Protein AF-0000000072535318 (afdb_homodimer)

Sequence (290 aa):
MSVETTPHKEKPHVTLLRKGSNSRMALKEKIVQIYEAFFQGEDPSRGNANFWDEMFLLKVNTGFIENEIDKLSGEGLVNLKENFNLLFYKAVENLRYDNHIRTVNALQTLCALIRGIFKKSCGSYGFDTINLLVGFDAADSVMQNMSVETTPHKEKPHVTLLRKGSNSRMALKEKIVQIYEAFFQGEDPSRGNANFWDEMFLLKVNTGFIENEIDKLSGEGLVNLKENFNLLFYKAVENLRYDNHIRTVNALQTLCALIRGIFKKSCGSYGFDTINLLVGFDAADSVMQN

Organism: Lottia gigantea (NCBI:txid225164)

Foldseek 3Di:
DDPPPPPPPPPPPPPVPPPPCVVVVPPDDPLLVCVVCLLVVHDPCPPPPCVLVVNLLDADDLVSLLVSLLPADPVSVVSSVVSLVVLLVSLVVQCPDPDLSSNLSSVSSNLSSVLSNCCNPVPPVVSVVVCVVPVSVVVNVVSVD/DPPPPPPPPPPPPPPPPPPPCVVVVPPPDPLLVCLVCLLVVHDPCPPPPCVLVVNLLDADDLVSLLVSLLPADPVSVVSSVVSLVVLLVSLVVQCPDPDLSSNLSSVSSNLSSVLSNVCNPVPPVVSVVVCVVPVSVVVNVVSVD

Structure (mmCIF, N/CA/C/O backbone):
data_AF-0000000072535318-model_v1
#
loop_
_entity.id
_entity.type
_entity.pdbx_description
1 polymer 'Uncharacterized protein'
#
loop_
_atom_site.group_PDB
_atom_site.id
_atom_site.type_symbol
_atom_site.label_atom_id
_atom_site.label_alt_id
_atom_site.label_comp_id
_atom_site.label_asym_id
_atom_site.label_entity_id
_atom_site.label_seq_id
_atom_site.pdbx_PDB_ins_code
_atom_site.Cartn_x
_atom_site.Cartn_y
_atom_site.Cartn_z
_atom_site.occupancy
_atom_site.B_iso_or_equiv
_atom_site.auth_seq_id
_atom_site.auth_comp_id
_atom_site.auth_asym_id
_atom_site.auth_atom_id
_atom_site.pdbx_PDB_model_num
ATOM 1 N N . MET A 1 1 ? 10.898 94.688 -11.664 1 34.34 1 MET A N 1
ATOM 2 C CA . MET A 1 1 ? 11.562 93.5 -11.195 1 34.34 1 MET A CA 1
ATOM 3 C C . MET A 1 1 ? 10.547 92.438 -10.727 1 34.34 1 MET A C 1
ATOM 5 O O . MET A 1 1 ? 10 92.562 -9.625 1 34.34 1 MET A O 1
ATOM 9 N N . SER A 1 2 ? 9.656 91.938 -11.688 1 36.81 2 SER A N 1
ATOM 10 C CA . SER A 1 2 ? 8.43 91.125 -11.586 1 36.81 2 SER A CA 1
ATOM 11 C C . SER A 1 2 ? 8.711 89.75 -10.992 1 36.81 2 SER A C 1
ATOM 13 O O . SER A 1 2 ? 9.586 89.062 -11.477 1 36.81 2 SER A O 1
ATOM 15 N N . VAL A 1 3 ? 8.422 89.625 -9.703 1 40.5 3 VAL A N 1
ATOM 16 C CA . VAL A 1 3 ? 8.555 88.438 -8.789 1 40.5 3 VAL A CA 1
ATOM 17 C C . VAL A 1 3 ? 7.68 87.312 -9.281 1 40.5 3 VAL A C 1
ATOM 19 O O . VAL A 1 3 ? 6.453 87.438 -9.344 1 40.5 3 VAL A O 1
ATOM 22 N N . GLU A 1 4 ? 8.109 86.688 -10.461 1 39.22 4 GLU A N 1
ATOM 23 C CA . GLU A 1 4 ? 7.332 85.562 -11.008 1 39.22 4 GLU A CA 1
ATOM 24 C C . GLU A 1 4 ? 7.125 84.438 -9.961 1 39.22 4 GLU A C 1
ATOM 26 O O . GLU A 1 4 ? 8.086 84 -9.344 1 39.22 4 GLU A O 1
ATOM 31 N N . THR A 1 5 ? 5.957 84.5 -9.328 1 41.09 5 THR A N 1
ATOM 32 C CA . THR A 1 5 ? 5.422 83.562 -8.352 1 41.09 5 THR A CA 1
ATOM 33 C C . THR A 1 5 ? 5.461 82.125 -8.898 1 41.09 5 THR A C 1
ATOM 35 O O . THR A 1 5 ? 4.852 81.812 -9.93 1 41.09 5 THR A O 1
ATOM 38 N N . THR A 1 6 ? 6.625 81.5 -8.766 1 41.41 6 THR A N 1
ATOM 39 C CA . THR A 1 6 ? 6.848 80.125 -9.266 1 41.41 6 THR A CA 1
ATOM 40 C C . THR A 1 6 ? 5.773 79.188 -8.742 1 41.41 6 THR A C 1
ATOM 42 O O . THR A 1 6 ? 5.5 79.188 -7.539 1 41.41 6 THR A O 1
ATOM 45 N N . PRO A 1 7 ? 4.746 78.875 -9.609 1 38.84 7 PRO A N 1
ATOM 46 C CA . PRO A 1 7 ? 3.645 78 -9.188 1 38.84 7 PRO A CA 1
ATOM 47 C C . PRO A 1 7 ? 4.129 76.75 -8.5 1 38.84 7 PRO A C 1
ATOM 49 O O . PRO A 1 7 ? 5.23 76.25 -8.781 1 38.84 7 PRO A O 1
ATOM 52 N N . HIS A 1 8 ? 3.854 76.625 -7.207 1 34.81 8 HIS A N 1
ATOM 53 C CA . HIS A 1 8 ? 4.07 75.438 -6.344 1 34.81 8 HIS A CA 1
ATOM 54 C C . HIS A 1 8 ? 3.566 74.188 -7 1 34.81 8 HIS A C 1
ATOM 56 O O . HIS A 1 8 ? 2.408 74.062 -7.422 1 34.81 8 HIS A O 1
ATOM 62 N N . LYS A 1 9 ? 4.473 73.5 -7.812 1 34.34 9 LYS A N 1
ATOM 63 C CA . LYS A 1 9 ? 4.199 72.188 -8.391 1 34.34 9 LYS A CA 1
ATOM 64 C C . LYS A 1 9 ? 3.49 71.312 -7.395 1 34.34 9 LYS A C 1
ATOM 66 O O . LYS A 1 9 ? 3.979 71.062 -6.281 1 34.34 9 LYS A O 1
ATOM 71 N N . GLU A 1 10 ? 2.141 71.438 -7.309 1 32.25 10 GLU A N 1
ATOM 72 C CA . GLU A 1 10 ? 1.391 70.5 -6.512 1 32.25 10 GLU A CA 1
ATOM 73 C C . GLU A 1 10 ? 1.988 69.062 -6.629 1 32.25 10 GLU A C 1
ATOM 75 O O . GLU A 1 10 ? 2.354 68.625 -7.723 1 32.25 10 GLU A O 1
ATOM 80 N N . LYS A 1 11 ? 2.744 68.688 -5.613 1 35.91 11 LYS A N 1
ATOM 81 C CA . LYS A 1 11 ? 3.229 67.312 -5.438 1 35.91 11 LYS A CA 1
ATOM 82 C C . LYS A 1 11 ? 2.137 66.312 -5.77 1 35.91 11 LYS A C 1
ATOM 84 O O . LYS A 1 11 ? 1.009 66.438 -5.289 1 35.91 11 LYS A O 1
ATOM 89 N N . PRO A 1 12 ? 2.191 65.812 -7.055 1 39 12 PRO A N 1
ATOM 90 C CA . PRO A 1 12 ? 1.203 64.812 -7.336 1 39 12 PRO A CA 1
ATOM 91 C C . PRO A 1 12 ? 0.966 63.875 -6.148 1 39 12 PRO A C 1
ATOM 93 O O . PRO A 1 12 ? 1.876 63.625 -5.344 1 39 12 PRO A O 1
ATOM 96 N N . HIS A 1 13 ? -0.14 64.062 -5.414 1 39.88 13 HIS A N 1
ATOM 97 C CA . HIS A 1 13 ? -0.592 63.094 -4.445 1 39.88 13 HIS A CA 1
ATOM 98 C C . HIS A 1 13 ? -0.34 61.656 -4.949 1 39.88 13 HIS A C 1
ATOM 100 O O . HIS A 1 13 ? -0.833 61.281 -6.012 1 39.88 13 HIS A O 1
ATOM 106 N N . VAL A 1 14 ? 0.875 61.188 -4.824 1 39.69 14 VAL A N 1
ATOM 107 C CA . VAL A 1 14 ? 1.122 59.781 -4.988 1 39.69 14 VAL A CA 1
ATOM 108 C C . VAL A 1 14 ? -0.008 58.969 -4.34 1 39.69 14 VAL A C 1
ATOM 110 O O . VAL A 1 14 ? -0.224 59.062 -3.129 1 39.69 14 VAL A O 1
ATOM 113 N N . THR A 1 15 ? -1.239 59.094 -4.934 1 37.06 15 THR A N 1
ATOM 114 C CA . THR A 1 15 ? -2.186 58.062 -4.508 1 37.06 15 THR A CA 1
ATOM 115 C C . THR A 1 15 ? -1.458 56.75 -4.164 1 37.06 15 THR A C 1
ATOM 117 O O . THR A 1 15 ? -0.766 56.188 -5.008 1 37.06 15 THR A O 1
ATOM 120 N N . LEU A 1 16 ? -1.009 56.656 -2.943 1 37.38 16 LEU A N 1
ATOM 121 C CA . LEU A 1 16 ? -0.645 55.344 -2.395 1 37.38 16 LEU A CA 1
ATOM 122 C C . LEU A 1 16 ? -1.591 54.281 -2.898 1 37.38 16 LEU A C 1
ATOM 124 O O . LEU A 1 16 ? -2.777 54.281 -2.564 1 37.38 16 LEU A O 1
ATOM 128 N N . LEU A 1 17 ? -1.649 54.062 -4.25 1 39.66 17 LEU A N 1
ATOM 129 C CA . LEU A 1 17 ? -2.279 52.812 -4.594 1 39.66 17 LEU A CA 1
ATOM 130 C C . LEU A 1 17 ? -2.018 51.75 -3.514 1 39.66 17 LEU A C 1
ATOM 132 O O . LEU A 1 17 ? -0.864 51.5 -3.168 1 39.66 17 LEU A O 1
ATOM 136 N N . ARG A 1 18 ? -2.826 51.906 -2.457 1 40.78 18 ARG A N 1
ATOM 137 C CA . ARG A 1 18 ? -2.863 50.719 -1.6 1 40.78 18 ARG A CA 1
ATOM 138 C C . ARG A 1 18 ? -2.619 49.438 -2.408 1 40.78 18 ARG A C 1
ATOM 140 O O . ARG A 1 18 ? -3.293 49.219 -3.412 1 40.78 18 ARG A O 1
ATOM 147 N N . LYS A 1 19 ? -1.438 49.156 -2.666 1 39.06 19 LYS A N 1
ATOM 148 C CA . LYS A 1 19 ? -1.222 47.75 -2.994 1 39.06 19 LYS A CA 1
ATOM 149 C C . LYS A 1 19 ? -2.248 46.844 -2.303 1 39.06 19 LYS A C 1
ATOM 151 O O . LYS A 1 19 ? -2.277 46.781 -1.073 1 39.06 19 LYS A O 1
ATOM 156 N N . GLY A 1 20 ? -3.504 47 -2.586 1 37.53 20 GLY A N 1
ATOM 157 C CA . GLY A 1 20 ? -4.395 45.938 -2.188 1 37.53 20 GLY A CA 1
ATOM 158 C C . GLY A 1 20 ? -3.697 44.594 -2.08 1 37.53 20 GLY A C 1
ATOM 159 O O . GLY A 1 20 ? -2.797 44.281 -2.865 1 37.53 20 GLY A O 1
ATOM 160 N N . SER A 1 21 ?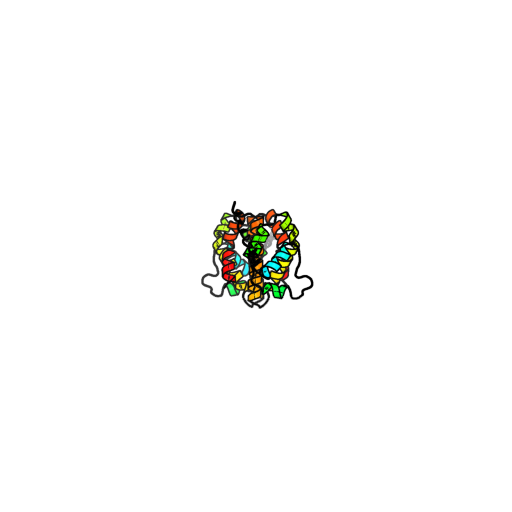 -3.359 44.344 -0.837 1 38.41 21 SER A N 1
ATOM 161 C CA . SER A 1 21 ? -2.93 43 -0.479 1 38.41 21 SER A CA 1
ATOM 162 C C . SER A 1 21 ? -3.646 41.938 -1.32 1 38.41 21 SER A C 1
ATOM 164 O O . SER A 1 21 ? -4.781 41.562 -1.022 1 38.41 21 SER A O 1
ATOM 166 N N . ASN A 1 22 ? -3.988 42.188 -2.473 1 38 22 ASN A N 1
ATOM 167 C CA . ASN A 1 22 ? -4.398 41.094 -3.361 1 38 22 ASN A CA 1
ATOM 168 C C . ASN A 1 22 ? -3.564 39.844 -3.133 1 38 22 ASN A C 1
ATOM 170 O O . ASN A 1 22 ? -3.408 39 -4.039 1 38 22 ASN A O 1
ATOM 174 N N . SER A 1 23 ? -2.447 39.875 -2.398 1 38.22 23 SER A N 1
ATOM 175 C CA . SER A 1 23 ? -1.906 38.531 -2.262 1 38.22 23 SER A CA 1
ATOM 176 C C . SER A 1 23 ? -3.01 37.531 -1.973 1 38.22 23 SER A C 1
ATOM 178 O O . SER A 1 23 ? -3.586 37.531 -0.882 1 38.22 23 SER A O 1
ATOM 180 N N . ARG A 1 24 ? -4.027 37.531 -2.725 1 43.16 24 ARG A N 1
ATOM 181 C CA . ARG A 1 24 ? -4.934 36.375 -2.635 1 43.16 24 ARG A CA 1
ATOM 182 C C . ARG A 1 24 ? -4.227 35.188 -2.02 1 43.16 24 ARG A C 1
ATOM 184 O O . ARG A 1 24 ? -3.373 34.562 -2.656 1 43.16 24 ARG A O 1
ATOM 191 N N . MET A 1 25 ? -3.67 35.281 -0.914 1 46.66 25 MET A N 1
ATOM 192 C CA . MET A 1 25 ? -3.262 34.031 -0.264 1 46.66 25 MET A CA 1
ATOM 193 C C . MET A 1 25 ? -4.133 32.875 -0.72 1 46.66 25 MET A C 1
ATOM 195 O O . MET A 1 25 ? -5.359 32.906 -0.578 1 46.66 25 MET A O 1
ATOM 199 N N . ALA A 1 26 ? -3.92 32.344 -1.736 1 54.34 26 ALA A N 1
ATOM 200 C CA . ALA A 1 26 ? -4.629 31.219 -2.342 1 54.34 26 ALA A CA 1
ATOM 201 C C . ALA A 1 26 ? -5.18 30.266 -1.274 1 54.34 26 ALA A C 1
ATOM 203 O O . ALA A 1 26 ? -4.461 29.875 -0.352 1 54.34 26 ALA A O 1
ATOM 204 N N . LEU A 1 27 ? -6.406 30.328 -0.989 1 70.12 27 LEU A N 1
ATOM 205 C CA . LEU A 1 27 ? -7.094 29.484 -0.018 1 70.12 27 LEU A CA 1
ATOM 206 C C . LEU A 1 27 ? -6.566 28.047 -0.074 1 70.12 27 LEU A C 1
ATOM 208 O O . LEU A 1 27 ? -6.512 27.453 -1.146 1 70.12 27 LEU A O 1
ATOM 212 N N . LYS A 1 28 ? -5.598 27.812 0.839 1 86.75 28 LYS A N 1
ATOM 213 C CA . LYS A 1 28 ? -5.047 26.484 1.004 1 86.75 28 LYS A CA 1
ATOM 214 C C . LYS A 1 28 ? -6.152 25.453 1.245 1 86.75 28 LYS A C 1
ATOM 216 O O . LYS A 1 28 ? -7.074 25.703 2.029 1 86.75 28 LYS A O 1
ATOM 221 N N . GLU A 1 29 ? -6.152 24.453 0.402 1 93.69 29 GLU A N 1
ATOM 222 C CA . GLU A 1 29 ? -7.129 23.375 0.542 1 93.69 29 GLU A CA 1
ATOM 223 C C . GLU A 1 29 ? -7.164 22.844 1.973 1 93.69 29 GLU A C 1
ATOM 225 O O . GLU A 1 29 ? -6.129 22.766 2.635 1 93.69 29 GLU A O 1
ATOM 230 N N . LYS A 1 30 ? -8.352 22.625 2.41 1 96.12 30 LYS A N 1
ATOM 231 C CA . LYS A 1 30 ? -8.516 22.078 3.756 1 96.12 30 LYS A CA 1
ATOM 232 C C . LYS A 1 30 ? -7.625 20.859 3.973 1 96.12 30 LYS A C 1
ATOM 234 O O . LYS A 1 30 ? -6.988 20.734 5.02 1 96.12 30 LYS A O 1
ATOM 239 N N . ILE A 1 31 ? -7.539 19.938 3.07 1 97.75 31 ILE A N 1
ATOM 240 C CA . ILE A 1 31 ? -6.77 18.703 3.178 1 97.75 31 ILE A CA 1
ATOM 241 C C . ILE A 1 31 ? -5.285 19.031 3.336 1 97.75 31 ILE A C 1
ATOM 243 O O . ILE A 1 31 ? -4.566 18.344 4.059 1 97.75 31 ILE A O 1
ATOM 247 N N . VAL A 1 32 ? -4.809 20.031 2.721 1 97.62 32 VAL A N 1
ATOM 248 C CA . VAL A 1 32 ? -3.416 20.453 2.803 1 97.62 32 VAL A CA 1
ATOM 249 C C . VAL A 1 32 ? -3.121 21 4.199 1 97.62 32 VAL A C 1
ATOM 251 O O . VAL A 1 32 ? -2.076 20.688 4.781 1 97.62 32 VAL A O 1
ATOM 254 N N . GLN A 1 33 ? -4.02 21.75 4.699 1 97.12 33 GLN A N 1
ATOM 255 C CA . GLN A 1 33 ? -3.869 22.25 6.062 1 97.12 33 GLN A CA 1
ATOM 256 C C . GLN A 1 33 ? -3.777 21.094 7.059 1 97.12 33 GLN A C 1
ATOM 258 O O . GLN A 1 33 ? -2.982 21.156 8 1 97.12 33 GLN A O 1
ATOM 263 N N . ILE A 1 34 ? -4.574 20.125 6.852 1 97.81 34 ILE A N 1
ATOM 264 C CA . ILE A 1 34 ? -4.57 18.938 7.703 1 97.81 34 ILE A CA 1
ATOM 265 C C . ILE A 1 34 ? -3.213 18.25 7.609 1 97.81 34 ILE A C 1
ATOM 267 O O . ILE A 1 34 ? -2.598 17.938 8.633 1 97.81 34 ILE A O 1
ATOM 271 N N . TYR A 1 35 ? -2.762 18.031 6.414 1 98.12 35 TYR A N 1
ATOM 272 C CA . TYR A 1 35 ? -1.458 17.406 6.23 1 98.12 35 TYR A CA 1
ATOM 273 C C . TYR A 1 35 ? -0.361 18.219 6.914 1 98.12 35 TYR A C 1
ATOM 275 O O . TYR A 1 35 ? 0.513 17.656 7.574 1 98.12 35 TYR A O 1
ATOM 283 N N . GLU A 1 36 ? -0.415 19.484 6.738 1 97.62 36 GLU A N 1
ATOM 284 C CA . GLU A 1 36 ? 0.593 20.359 7.328 1 97.62 36 GLU A CA 1
ATOM 285 C C . GLU A 1 36 ? 0.679 20.156 8.844 1 97.62 36 GLU A C 1
ATOM 287 O O . GLU A 1 36 ? 1.773 20.125 9.406 1 97.62 36 GLU A O 1
ATOM 292 N N . ALA A 1 37 ? -0.447 20.078 9.438 1 97.94 37 ALA A N 1
ATOM 293 C CA . ALA A 1 37 ? -0.466 19.859 10.883 1 97.94 37 ALA A CA 1
ATOM 294 C C . ALA A 1 37 ? 0.255 18.578 11.258 1 97.94 37 ALA A C 1
ATOM 296 O O . ALA A 1 37 ? 1.099 18.562 12.156 1 97.94 37 ALA A O 1
ATOM 297 N N . PHE A 1 38 ? -0.009 17.438 10.57 1 97.56 38 PHE A N 1
ATOM 298 C CA . PHE A 1 38 ? 0.656 16.172 10.812 1 97.56 38 PHE A CA 1
ATOM 299 C C . PHE A 1 38 ? 2.158 16.281 10.586 1 97.56 38 PHE A C 1
ATOM 301 O O . PHE A 1 38 ? 2.955 15.781 11.383 1 97.56 38 PHE A O 1
ATOM 308 N N . PHE A 1 39 ? 2.539 17.016 9.586 1 97.38 39 PHE A N 1
ATOM 309 C CA . PHE A 1 39 ? 3.947 17.109 9.211 1 97.38 39 PHE A CA 1
ATOM 310 C C . PHE A 1 39 ? 4.68 18.094 10.109 1 97.38 39 PHE A C 1
ATOM 312 O O . PHE A 1 39 ? 5.91 18.141 10.109 1 97.38 39 PHE A O 1
ATOM 319 N N . GLN A 1 40 ? 3.963 18.828 10.859 1 97.38 40 GLN A N 1
ATOM 320 C CA . GLN A 1 40 ? 4.547 19.719 11.867 1 97.38 40 GLN A CA 1
ATOM 321 C C . GLN A 1 40 ? 4.59 19.031 13.234 1 97.38 40 GLN A C 1
ATOM 323 O O . GLN A 1 40 ? 4.973 19.641 14.234 1 97.38 40 GLN A O 1
ATOM 328 N N . GLY A 1 41 ? 4.117 17.781 13.266 1 97.06 41 GLY A N 1
ATOM 329 C CA . GLY A 1 41 ? 4.207 17 14.492 1 97.06 41 GLY A CA 1
ATOM 330 C C . GLY A 1 41 ? 2.955 17.094 15.344 1 97.06 41 GLY A C 1
ATOM 331 O O . GLY A 1 41 ? 2.934 16.594 16.469 1 97.06 41 GLY A O 1
ATOM 332 N N . GLU A 1 42 ? 1.96 17.703 14.789 1 97.69 42 GLU A N 1
ATOM 333 C CA . GLU A 1 42 ? 0.691 17.812 15.508 1 97.69 42 GLU A CA 1
ATOM 334 C C . GLU A 1 42 ? -0.23 16.641 15.164 1 97.69 42 GLU A C 1
ATOM 336 O O . GLU A 1 42 ? 0.015 15.914 14.203 1 97.69 42 GLU A O 1
ATOM 341 N N . ASP A 1 43 ? -1.213 16.406 15.977 1 97.5 43 ASP A N 1
ATOM 342 C CA . ASP A 1 43 ? -2.299 15.469 15.734 1 97.5 43 ASP A CA 1
ATOM 343 C C . ASP A 1 43 ? -3.652 16.172 15.734 1 97.5 43 ASP A C 1
ATOM 345 O O . ASP A 1 43 ? -4.289 16.312 16.781 1 97.5 43 ASP A O 1
ATOM 349 N N . PRO A 1 44 ? -4.062 16.547 14.57 1 97.06 44 PRO A N 1
ATOM 350 C CA . PRO A 1 44 ? -5.316 17.312 14.5 1 97.06 44 PRO A CA 1
ATOM 351 C C . PRO A 1 44 ? -6.539 16.453 14.82 1 97.06 44 PRO A C 1
ATOM 353 O O . PRO A 1 44 ? -7.645 16.984 14.969 1 97.06 44 PRO A O 1
ATOM 356 N N . SER A 1 45 ? -6.371 15.148 14.891 1 97.38 45 SER A N 1
ATOM 357 C CA . SER A 1 45 ? -7.516 14.273 15.133 1 97.38 45 SER A CA 1
ATOM 358 C C . SER A 1 45 ? -7.887 14.242 16.609 1 97.38 45 SER A C 1
ATOM 360 O O . SER A 1 45 ? -8.969 13.766 16.969 1 97.38 45 SER A O 1
ATOM 362 N N . ARG A 1 46 ? -7.004 14.648 17.438 1 95.94 46 ARG A N 1
ATOM 363 C CA . ARG A 1 46 ? -7.219 14.562 18.875 1 95.94 46 ARG A CA 1
ATOM 364 C C . ARG A 1 46 ? -8.469 15.328 19.281 1 95.94 46 ARG A C 1
ATOM 366 O O . ARG A 1 46 ? -8.656 16.484 18.891 1 95.94 46 ARG A O 1
ATOM 373 N N . GLY A 1 47 ? -9.367 14.703 20.016 1 94.25 47 GLY A N 1
ATOM 374 C CA . GLY A 1 47 ? -10.578 15.32 20.531 1 94.25 47 GLY A CA 1
ATOM 375 C C . GLY A 1 47 ? -11.664 15.461 19.484 1 94.25 47 GLY A C 1
ATOM 376 O O . GLY A 1 47 ? -12.688 16.094 19.719 1 94.25 47 GLY A O 1
ATOM 377 N N . ASN A 1 48 ? -11.477 15.109 18.359 1 94.56 48 ASN A N 1
ATOM 378 C CA . ASN A 1 48 ? -12.438 15.133 17.266 1 94.56 48 ASN A CA 1
ATOM 379 C C . ASN A 1 48 ? -12.789 13.727 16.781 1 94.56 48 ASN A C 1
ATOM 381 O O . ASN A 1 48 ? -12.094 13.172 15.922 1 94.56 48 ASN A O 1
ATOM 385 N N . ALA A 1 49 ? -13.836 13.117 17.219 1 92.31 49 ALA A N 1
ATOM 386 C CA . ALA A 1 49 ? -14.211 11.727 17 1 92.31 49 ALA A CA 1
ATOM 387 C C . ALA A 1 49 ? -14.492 11.469 15.516 1 92.31 49 ALA A C 1
ATOM 389 O O . ALA A 1 49 ? -14.32 10.344 15.039 1 92.31 49 ALA A O 1
ATOM 390 N N . ASN A 1 50 ? -14.906 12.555 14.789 1 95.5 50 ASN A N 1
ATOM 391 C CA . ASN A 1 50 ? -15.289 12.367 13.391 1 95.5 50 ASN A CA 1
ATOM 392 C C . ASN A 1 50 ? -14.195 12.828 12.445 1 95.5 50 ASN A C 1
ATOM 394 O O . ASN A 1 50 ? -14.414 12.93 11.234 1 95.5 50 ASN A O 1
ATOM 398 N N . PHE A 1 51 ? -13.07 13.039 12.992 1 97.62 51 PHE A N 1
ATOM 399 C CA . PHE A 1 51 ? -11.977 13.641 12.234 1 97.62 51 PHE A CA 1
ATOM 400 C C . PHE A 1 51 ? -11.656 12.797 11 1 97.62 51 PHE A C 1
ATOM 402 O O . PHE A 1 51 ? -11.648 13.312 9.883 1 97.62 51 PHE A O 1
ATOM 409 N N . TRP A 1 52 ? -11.508 11.578 11.164 1 96.81 52 TRP A N 1
ATOM 410 C CA . TRP A 1 52 ? -11.031 10.711 10.102 1 96.81 52 TRP A CA 1
ATOM 411 C C . TRP A 1 52 ? -12.117 10.484 9.055 1 96.81 52 TRP A C 1
ATOM 413 O O . TRP A 1 52 ? -11.82 10.383 7.859 1 96.81 52 TRP A O 1
ATOM 423 N N . ASP A 1 53 ? -13.328 10.469 9.555 1 94.94 53 ASP A N 1
ATOM 424 C CA . ASP A 1 53 ? -14.453 10.375 8.641 1 94.94 53 ASP A CA 1
ATOM 425 C C . ASP A 1 53 ? -14.484 11.562 7.68 1 94.94 53 ASP A C 1
ATOM 427 O O . ASP A 1 53 ? -14.727 11.391 6.48 1 94.94 53 ASP A O 1
ATOM 431 N N . GLU A 1 54 ? -14.203 12.656 8.266 1 96.12 54 GLU A N 1
ATOM 432 C CA . GLU A 1 54 ? -14.219 13.875 7.461 1 96.12 54 GLU A CA 1
ATOM 433 C C . GLU A 1 54 ? -12.977 13.969 6.57 1 96.12 54 GLU A C 1
ATOM 435 O O . GLU A 1 54 ? -13.078 14.336 5.398 1 96.12 54 GLU A O 1
ATOM 440 N N . MET A 1 55 ? -11.906 13.625 7.078 1 97.44 55 MET A N 1
ATOM 441 C CA . MET A 1 55 ? -10.648 13.758 6.34 1 97.44 55 MET A CA 1
ATOM 442 C C . MET A 1 55 ? -10.656 12.883 5.09 1 97.44 55 MET A C 1
ATOM 444 O O . MET A 1 55 ? -10.273 13.336 4.012 1 97.44 55 MET A O 1
ATOM 448 N N . PHE A 1 56 ? -11.156 11.672 5.203 1 96.44 56 PHE A N 1
ATOM 449 C CA . PHE A 1 56 ? -11.062 10.734 4.09 1 96.44 56 PHE A CA 1
ATOM 450 C C . PHE A 1 56 ? -12.188 10.984 3.084 1 96.44 56 PHE A C 1
ATOM 452 O O . PHE A 1 56 ? -12.25 10.32 2.045 1 96.44 56 PHE A O 1
ATOM 459 N N . LEU A 1 57 ? -12.992 11.992 3.314 1 96.19 57 LEU A N 1
ATOM 460 C CA . LEU A 1 57 ? -13.93 12.469 2.305 1 96.19 57 LEU A CA 1
ATOM 461 C C . LEU A 1 57 ? -13.289 13.547 1.435 1 96.19 57 LEU A C 1
ATOM 463 O O . LEU A 1 57 ? -13.797 13.867 0.36 1 96.19 57 LEU A O 1
ATOM 467 N N . LEU A 1 58 ? -12.234 14.102 1.93 1 96.56 58 LEU A N 1
ATOM 468 C CA . LEU A 1 58 ? -11.539 15.156 1.205 1 96.56 58 LEU A CA 1
ATOM 469 C C . LEU A 1 58 ? -10.609 14.57 0.147 1 96.56 58 LEU A C 1
ATOM 471 O O . LEU A 1 58 ? -9.969 13.547 0.381 1 96.56 58 LEU A O 1
ATOM 475 N N . LYS A 1 59 ? -10.562 15.266 -0.966 1 95 59 LYS A N 1
ATOM 476 C CA . LYS A 1 59 ? -9.664 14.812 -2.027 1 95 59 LYS A CA 1
ATOM 477 C C . LYS A 1 59 ? -8.203 14.867 -1.581 1 95 59 LYS A C 1
ATOM 479 O O . LYS A 1 59 ? -7.754 15.891 -1.061 1 95 59 LYS A O 1
ATOM 484 N N . VAL A 1 60 ? -7.551 13.836 -1.839 1 94.94 60 VAL A N 1
ATOM 485 C CA . VAL A 1 60 ? -6.16 13.688 -1.426 1 94.94 60 VAL A CA 1
ATOM 486 C C . VAL A 1 60 ? -5.266 14.547 -2.318 1 94.94 60 VAL A C 1
ATOM 488 O O . VAL A 1 60 ? -5.465 14.602 -3.533 1 94.94 60 VAL A O 1
ATOM 491 N N . ASN A 1 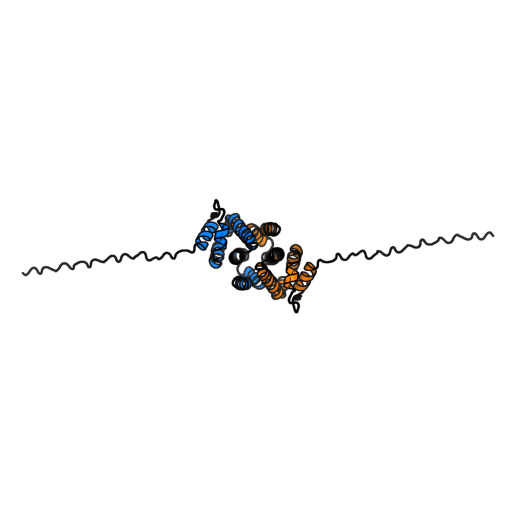61 ? -4.34 15.18 -1.691 1 95.56 61 ASN A N 1
ATOM 492 C CA . ASN A 1 61 ? -3.258 15.828 -2.424 1 95.56 61 ASN A CA 1
ATOM 493 C C . ASN A 1 61 ? -1.958 15.031 -2.326 1 95.56 61 ASN A C 1
ATOM 495 O O . ASN A 1 61 ? -1.118 15.312 -1.468 1 95.56 61 ASN A O 1
ATOM 499 N N . THR A 1 62 ? -1.82 14.086 -3.197 1 93.25 62 THR A N 1
ATOM 500 C CA . THR A 1 62 ? -0.695 13.156 -3.148 1 93.25 62 THR A CA 1
ATOM 501 C C . THR A 1 62 ? 0.625 13.898 -3.334 1 93.25 62 THR A C 1
ATOM 503 O O . THR A 1 62 ? 1.612 13.602 -2.658 1 93.25 62 THR A O 1
ATOM 506 N N . GLY A 1 63 ? 0.583 14.773 -4.281 1 93.69 63 GLY A N 1
ATOM 507 C CA . GLY A 1 63 ? 1.782 15.555 -4.516 1 93.69 63 GLY A CA 1
ATOM 508 C C . GLY A 1 63 ? 2.281 16.266 -3.27 1 93.69 63 GLY A C 1
ATOM 509 O O . GLY A 1 63 ? 3.486 16.297 -3.01 1 93.69 63 GLY A O 1
ATOM 510 N N . PHE A 1 64 ? 1.352 16.859 -2.555 1 96.5 64 PHE A N 1
ATOM 511 C CA . PHE A 1 64 ? 1.732 17.547 -1.332 1 96.5 64 PHE A CA 1
ATOM 512 C C . PHE A 1 64 ? 2.387 16.594 -0.343 1 96.5 64 PHE A C 1
ATOM 514 O O . PHE A 1 64 ? 3.436 16.906 0.228 1 96.5 64 PHE A O 1
ATOM 521 N N . ILE A 1 65 ? 1.819 15.391 -0.098 1 96.5 65 ILE A N 1
ATOM 522 C CA . ILE A 1 65 ? 2.334 14.406 0.843 1 96.5 65 ILE A CA 1
ATOM 523 C C . ILE A 1 65 ? 3.754 14.008 0.446 1 96.5 65 ILE A C 1
ATOM 525 O O . ILE A 1 65 ? 4.672 14.047 1.271 1 96.5 65 ILE A O 1
ATOM 529 N N . GLU A 1 66 ? 3.922 13.695 -0.749 1 93.44 66 GLU A N 1
ATOM 530 C CA . GLU A 1 66 ? 5.227 13.242 -1.229 1 93.44 66 GLU A CA 1
ATOM 531 C C . GLU A 1 66 ? 6.262 14.352 -1.141 1 93.44 66 GLU A C 1
ATOM 533 O O . GLU A 1 66 ? 7.41 14.117 -0.759 1 93.44 66 GLU A O 1
ATOM 538 N N . ASN A 1 67 ? 5.867 15.523 -1.482 1 96.19 67 ASN A N 1
ATOM 539 C CA . ASN A 1 67 ? 6.77 16.672 -1.405 1 96.19 67 ASN A CA 1
ATOM 540 C C . ASN A 1 67 ? 7.195 16.953 0.032 1 96.19 67 ASN A C 1
ATOM 542 O O . ASN A 1 67 ? 8.359 17.25 0.292 1 96.19 67 ASN A O 1
ATOM 546 N N . GLU A 1 68 ? 6.238 16.922 0.944 1 96.94 68 GLU A N 1
ATOM 547 C CA . GLU A 1 68 ? 6.543 17.172 2.35 1 96.94 68 GLU A CA 1
ATOM 548 C C . GLU A 1 68 ? 7.52 16.125 2.895 1 96.94 68 GLU A C 1
ATOM 550 O O . GLU A 1 68 ? 8.414 16.469 3.67 1 96.94 68 GLU A O 1
ATOM 555 N N . ILE A 1 69 ? 7.398 14.906 2.502 1 95.12 69 ILE A N 1
ATOM 556 C CA . ILE A 1 69 ? 8.297 13.844 2.949 1 95.12 69 ILE A CA 1
ATOM 557 C C . ILE A 1 69 ? 9.688 14.062 2.352 1 95.12 69 ILE A C 1
ATOM 559 O O . ILE A 1 69 ? 10.695 13.859 3.027 1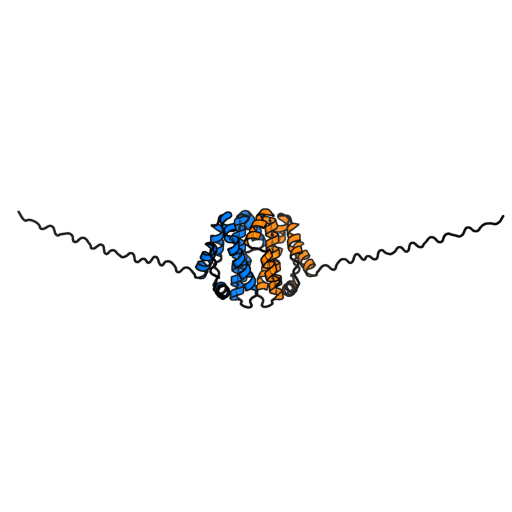 95.12 69 ILE A O 1
ATOM 563 N N . ASP A 1 70 ? 9.711 14.492 1.158 1 93.31 70 ASP A N 1
ATOM 564 C CA . ASP A 1 70 ? 10.969 14.727 0.455 1 93.31 70 ASP A CA 1
ATOM 565 C C . ASP A 1 70 ? 11.789 15.812 1.149 1 93.31 70 ASP A C 1
ATOM 567 O O . ASP A 1 70 ? 13.016 15.781 1.116 1 93.31 70 ASP A O 1
ATOM 571 N N . LYS A 1 71 ? 11.109 16.734 1.784 1 95.44 71 LYS A N 1
ATOM 572 C CA . LYS A 1 71 ? 11.766 17.844 2.455 1 95.44 71 LYS A CA 1
ATOM 573 C C . LYS A 1 71 ? 12.383 17.406 3.779 1 95.44 71 LYS A C 1
ATOM 575 O O . LYS A 1 71 ? 13.234 18.109 4.336 1 95.44 71 LYS A O 1
ATOM 580 N N . LEU A 1 72 ? 11.984 16.359 4.352 1 93.88 72 LEU A N 1
ATOM 581 C CA . LEU A 1 72 ? 12.414 15.914 5.672 1 93.88 72 LEU A CA 1
ATOM 582 C C . LEU A 1 72 ? 13.82 15.32 5.617 1 93.88 72 LEU A C 1
ATOM 584 O O . LEU A 1 72 ? 14.203 14.719 4.609 1 93.88 72 LEU A O 1
ATOM 588 N N . SER A 1 73 ? 14.555 15.562 6.652 1 90.44 73 SER A N 1
ATOM 589 C CA . SER A 1 73 ? 15.781 14.797 6.867 1 90.44 73 SER A CA 1
ATOM 590 C C . SER A 1 73 ? 15.477 13.406 7.406 1 90.44 73 SER A C 1
ATOM 592 O O . SER A 1 73 ? 14.336 13.117 7.785 1 90.44 73 SER A O 1
ATOM 594 N N . GLY A 1 74 ? 16.469 12.57 7.438 1 84.88 74 GLY A N 1
ATOM 595 C CA . GLY A 1 74 ? 16.297 11.266 8.062 1 84.88 74 GLY A CA 1
ATOM 596 C C . GLY A 1 74 ? 15.789 11.359 9.492 1 84.88 74 GLY A C 1
ATOM 597 O O . GLY A 1 74 ? 14.898 10.602 9.891 1 84.88 74 GLY A O 1
ATOM 598 N N . GLU A 1 75 ? 16.391 12.336 10.188 1 89.81 75 GLU A N 1
ATOM 599 C CA . GLU A 1 75 ? 15.961 12.555 11.562 1 89.81 75 GLU A CA 1
ATOM 600 C C . GLU A 1 75 ? 14.523 13.07 11.617 1 89.81 75 GLU A C 1
ATOM 602 O O . GLU A 1 75 ? 13.742 12.648 12.469 1 89.81 75 GLU A O 1
ATOM 607 N N . GLY A 1 76 ? 14.211 13.945 10.766 1 92.25 76 GLY A N 1
ATOM 608 C CA . GLY A 1 76 ? 12.852 14.445 10.68 1 92.25 76 GLY A CA 1
ATOM 609 C C . GLY A 1 76 ? 11.828 13.359 10.406 1 92.25 76 GLY A C 1
ATOM 610 O O . GLY A 1 76 ? 10.742 13.367 10.977 1 92.25 76 GLY A O 1
ATOM 611 N N . LEU A 1 77 ? 12.188 12.453 9.578 1 90.75 77 LEU A N 1
ATOM 612 C CA . LEU A 1 77 ? 11.32 11.328 9.25 1 90.75 77 LEU A CA 1
ATOM 613 C C . LEU A 1 77 ? 11.031 10.484 10.492 1 90.75 77 LEU A C 1
ATOM 615 O O . LEU A 1 77 ? 9.875 10.141 10.75 1 90.75 77 LEU A O 1
ATOM 619 N N . VAL A 1 78 ? 12.008 10.227 11.219 1 89.75 78 VAL A N 1
ATOM 620 C CA . VAL A 1 78 ? 11.883 9.383 12.406 1 89.75 78 VAL A CA 1
ATOM 621 C C . VAL A 1 78 ? 11.102 10.125 13.492 1 89.75 78 VAL A C 1
ATOM 623 O O . VAL A 1 78 ? 10.32 9.523 14.234 1 89.75 78 VAL A O 1
ATOM 626 N N . ASN A 1 79 ? 11.359 11.391 13.547 1 94.12 79 ASN A N 1
ATOM 627 C CA . ASN A 1 79 ? 10.672 12.203 14.547 1 94.12 79 ASN A CA 1
ATOM 628 C C . ASN A 1 79 ? 9.164 12.234 14.305 1 94.12 79 ASN A C 1
ATOM 630 O O . ASN A 1 79 ? 8.391 12.492 15.219 1 94.12 79 ASN A O 1
ATOM 634 N N . LEU A 1 80 ? 8.781 12 13.094 1 94.88 80 LEU A N 1
ATOM 635 C CA . LEU A 1 80 ? 7.363 12.031 12.734 1 94.88 80 LEU A CA 1
ATOM 636 C C . LEU A 1 80 ? 6.789 10.617 12.664 1 94.88 80 LEU A C 1
ATOM 638 O O . LEU A 1 80 ? 5.688 10.414 12.148 1 94.88 80 LEU A O 1
ATOM 642 N N . LYS A 1 81 ? 7.414 9.68 13.188 1 92.5 81 LYS A N 1
ATOM 643 C CA . LYS A 1 81 ? 7.039 8.273 13.094 1 92.5 81 LYS A CA 1
ATOM 644 C C . LYS A 1 81 ? 5.629 8.039 13.633 1 92.5 81 LYS A C 1
ATOM 646 O O . LYS A 1 81 ? 4.844 7.309 13.031 1 92.5 81 LYS A O 1
ATOM 651 N N . GLU A 1 82 ? 5.309 8.586 14.727 1 92.88 82 GLU A N 1
ATOM 652 C CA . GLU A 1 82 ? 3.99 8.383 15.32 1 92.88 82 GLU A CA 1
ATOM 653 C C . GLU A 1 82 ? 2.885 8.914 14.414 1 92.88 82 GLU A C 1
ATOM 655 O O . GLU A 1 82 ? 1.826 8.297 14.289 1 92.88 82 GLU A O 1
ATOM 660 N N . ASN A 1 83 ? 3.18 10.047 13.812 1 95.12 83 ASN A N 1
ATOM 661 C CA . ASN A 1 83 ? 2.197 10.633 12.906 1 95.12 83 ASN A CA 1
ATOM 662 C C . ASN A 1 83 ? 2.037 9.805 11.641 1 95.12 83 ASN A C 1
ATOM 664 O O . ASN A 1 83 ? 0.921 9.609 11.156 1 95.12 83 ASN A O 1
ATOM 668 N N . PHE A 1 84 ? 3.127 9.32 11.141 1 93.62 84 PHE A N 1
ATOM 669 C CA . PHE A 1 84 ? 3.07 8.453 9.969 1 93.62 84 PHE A CA 1
ATOM 670 C C . PHE A 1 84 ? 2.33 7.164 10.289 1 93.62 84 PHE A C 1
ATOM 672 O O . PHE A 1 84 ? 1.474 6.727 9.523 1 93.62 84 PHE A O 1
ATOM 679 N N . ASN A 1 85 ? 2.58 6.641 11.406 1 90.25 85 ASN A N 1
ATOM 680 C CA . ASN A 1 85 ? 1.91 5.418 11.836 1 90.25 85 ASN A CA 1
ATOM 681 C C . ASN A 1 85 ? 0.405 5.625 11.977 1 90.25 85 ASN A C 1
ATOM 683 O O . ASN A 1 85 ? -0.384 4.773 11.562 1 90.25 85 ASN A O 1
ATOM 687 N N . LEU A 1 86 ? 0.085 6.715 12.586 1 93.06 86 LEU A N 1
ATOM 688 C CA . LEU A 1 86 ? -1.326 7.027 12.781 1 93.06 86 LEU A CA 1
ATOM 689 C C . LEU A 1 86 ? -2.035 7.184 11.438 1 93.06 86 LEU A C 1
ATOM 691 O O . LEU A 1 86 ? -3.096 6.594 11.219 1 93.06 86 LEU A O 1
ATOM 695 N N . LEU A 1 87 ? -1.477 7.953 10.516 1 93.81 87 LEU A N 1
ATOM 696 C CA . LEU A 1 87 ? -2.055 8.164 9.195 1 93.81 87 LEU A CA 1
ATOM 697 C C . LEU A 1 87 ? -2.186 6.848 8.438 1 93.81 87 LEU A C 1
ATOM 699 O O . LEU A 1 87 ? -3.215 6.582 7.816 1 93.81 87 LEU A O 1
ATOM 703 N N . PHE A 1 88 ? -1.181 6.117 8.555 1 90.88 88 PHE A N 1
ATOM 704 C CA . PHE A 1 88 ? -1.172 4.82 7.891 1 90.88 88 PHE A CA 1
ATOM 705 C C . PHE A 1 88 ? -2.271 3.922 8.445 1 90.88 88 PHE A C 1
ATOM 707 O O . PHE A 1 88 ? -3.066 3.363 7.684 1 90.88 88 PHE A O 1
ATOM 714 N N . TYR A 1 89 ? -2.32 3.816 9.695 1 88.81 89 TYR A N 1
ATOM 715 C CA . TYR A 1 89 ? -3.305 2.977 10.367 1 88.81 89 TYR A CA 1
ATOM 716 C C . TYR A 1 89 ? -4.723 3.406 10.008 1 88.81 89 TYR A C 1
ATOM 718 O O . TYR A 1 89 ? -5.562 2.57 9.672 1 88.81 89 TYR A O 1
ATOM 726 N N . LYS A 1 90 ? -5.027 4.633 10.039 1 92.38 90 LYS A N 1
ATOM 727 C CA . LYS A 1 90 ? -6.367 5.152 9.781 1 92.38 90 LYS A CA 1
ATOM 728 C C . LYS A 1 90 ? -6.734 5.012 8.312 1 92.38 90 LYS A C 1
ATOM 730 O O . LYS A 1 90 ? -7.902 4.789 7.977 1 92.38 90 LYS A O 1
ATOM 735 N N . ALA A 1 91 ? -5.75 5.121 7.43 1 91.88 91 ALA A N 1
ATOM 736 C CA . ALA A 1 91 ? -6.004 4.875 6.012 1 91.88 91 ALA A CA 1
ATOM 737 C C . ALA A 1 91 ? -6.391 3.418 5.77 1 91.88 91 ALA A C 1
ATOM 739 O O . ALA A 1 91 ? -7.34 3.135 5.035 1 91.88 91 ALA A O 1
ATOM 740 N N . VAL A 1 92 ? -5.711 2.537 6.438 1 88 92 VAL A N 1
ATOM 741 C CA . VAL A 1 92 ? -6.016 1.116 6.309 1 88 92 VAL A CA 1
ATOM 742 C C . VAL A 1 92 ? -7.422 0.838 6.836 1 88 92 VAL A C 1
ATOM 744 O O . VAL A 1 92 ? -8.195 0.104 6.211 1 88 92 VAL A O 1
ATOM 747 N N . GLU A 1 93 ? -7.719 1.402 7.934 1 87.38 93 GLU A N 1
ATOM 748 C CA . GLU A 1 93 ? -9.047 1.239 8.516 1 87.38 93 GLU A CA 1
ATOM 749 C C . GLU A 1 93 ? -10.133 1.706 7.543 1 87.38 93 GLU A C 1
ATOM 751 O O . GLU A 1 93 ? -11.211 1.11 7.477 1 87.38 93 GLU A O 1
ATOM 756 N N . ASN A 1 94 ? -9.844 2.717 6.82 1 89.5 94 ASN A N 1
ATOM 757 C CA . ASN A 1 94 ? -10.852 3.312 5.949 1 89.5 94 ASN A CA 1
ATOM 758 C C . ASN A 1 94 ? -10.984 2.547 4.637 1 89.5 94 ASN A C 1
ATOM 760 O O . ASN A 1 94 ? -11.938 2.752 3.887 1 89.5 94 ASN A O 1
ATOM 764 N N . LEU A 1 95 ? -10.117 1.697 4.344 1 84.12 95 LEU A N 1
ATOM 765 C CA . LEU A 1 95 ? -10.25 0.827 3.182 1 84.12 95 LEU A CA 1
ATOM 766 C C . LEU A 1 95 ? -11.398 -0.154 3.365 1 84.12 95 LEU A C 1
ATOM 768 O O . LEU A 1 95 ? -11.922 -0.694 2.389 1 84.12 95 LEU A O 1
ATOM 772 N N . ARG A 1 96 ? -11.75 -0.377 4.562 1 79.19 96 ARG A N 1
ATOM 773 C CA . ARG A 1 96 ? -12.734 -1.405 4.887 1 79.19 96 ARG A CA 1
ATOM 774 C C . ARG A 1 96 ? -14.148 -0.833 4.883 1 79.19 96 ARG A C 1
ATOM 776 O O . ARG A 1 96 ? -15.125 -1.575 5.008 1 79.19 96 ARG A O 1
ATOM 783 N N . TYR A 1 97 ? -14.148 0.415 4.742 1 77.19 97 TYR A N 1
ATOM 784 C CA . TYR A 1 97 ? -15.477 1.025 4.777 1 77.19 97 TYR A CA 1
ATOM 785 C C . TYR A 1 97 ? -16.156 0.922 3.416 1 77.19 97 TYR A C 1
ATOM 787 O O . TYR A 1 97 ? -15.484 0.858 2.383 1 77.19 97 TYR A O 1
ATOM 795 N N . ASP A 1 98 ? -17.406 0.669 3.521 1 76.62 98 ASP A N 1
ATOM 796 C CA . ASP A 1 98 ? -18.203 0.53 2.305 1 76.62 98 ASP A CA 1
ATOM 797 C C . ASP A 1 98 ? -18.594 1.896 1.739 1 76.62 98 ASP A C 1
ATOM 799 O O . ASP A 1 98 ? -19.781 2.217 1.625 1 76.62 98 ASP A O 1
ATOM 803 N N . ASN A 1 99 ? -17.625 2.824 1.555 1 83.94 99 ASN A N 1
ATOM 804 C CA . ASN A 1 99 ? -17.734 4.109 0.875 1 83.94 99 ASN A CA 1
ATOM 805 C C . ASN A 1 99 ? -16.609 4.293 -0.148 1 83.94 99 ASN A C 1
ATOM 807 O O . ASN A 1 99 ? -15.438 4.355 0.215 1 83.94 99 ASN A O 1
ATOM 811 N N . HIS A 1 100 ? -17.078 4.422 -1.299 1 82.12 100 HIS A N 1
ATOM 812 C CA . HIS A 1 100 ? -16.125 4.414 -2.406 1 82.12 100 HIS A CA 1
ATOM 813 C C . HIS A 1 100 ? -15.164 5.598 -2.314 1 82.12 100 HIS A C 1
ATOM 815 O O . HIS A 1 100 ? -13.953 5.438 -2.516 1 82.12 100 HIS A O 1
ATOM 821 N N . ILE A 1 101 ? -15.742 6.801 -1.995 1 88.94 101 ILE A N 1
ATOM 822 C CA . ILE A 1 101 ? -14.922 8.008 -1.95 1 88.94 101 ILE A CA 1
ATOM 823 C C . ILE A 1 101 ? -13.852 7.859 -0.868 1 88.94 101 ILE A C 1
ATOM 825 O O . ILE A 1 101 ? -12.672 8.125 -1.111 1 88.94 101 ILE A O 1
ATOM 829 N N . ARG A 1 102 ? -14.242 7.367 0.247 1 89.81 102 ARG A N 1
ATOM 830 C CA . ARG A 1 102 ? -13.312 7.199 1.355 1 89.81 102 ARG A CA 1
ATOM 831 C C . ARG A 1 102 ? -12.266 6.133 1.034 1 89.81 102 ARG A C 1
ATOM 833 O O . ARG A 1 102 ? -11.094 6.285 1.368 1 89.81 102 ARG A O 1
ATOM 840 N N . THR A 1 103 ? -12.742 5.125 0.41 1 86.06 103 THR A N 1
ATOM 841 C CA . THR A 1 103 ? -11.859 4.027 0.047 1 86.06 103 THR A CA 1
ATOM 842 C C . THR A 1 103 ? -10.773 4.504 -0.916 1 86.06 103 THR A C 1
ATOM 844 O O . THR A 1 103 ? -9.586 4.223 -0.716 1 86.06 103 THR A O 1
ATOM 847 N N . VAL A 1 104 ? -11.141 5.227 -1.872 1 85.94 104 VAL A N 1
ATOM 848 C CA . VAL A 1 104 ? -10.203 5.727 -2.879 1 85.94 104 VAL A CA 1
ATOM 849 C C . VAL A 1 104 ? -9.219 6.699 -2.234 1 85.94 104 VAL A C 1
ATOM 851 O O . VAL A 1 104 ? -8.008 6.602 -2.455 1 85.94 104 VAL A O 1
ATOM 854 N N . ASN A 1 105 ? -9.75 7.555 -1.424 1 91.75 105 ASN A N 1
ATOM 855 C CA . ASN A 1 105 ? -8.891 8.539 -0.77 1 91.75 105 ASN A CA 1
ATOM 856 C C . ASN A 1 105 ? -7.938 7.875 0.219 1 91.75 105 ASN A C 1
ATOM 858 O O . ASN A 1 105 ? -6.789 8.305 0.364 1 91.75 105 ASN A O 1
ATOM 862 N N . ALA A 1 106 ? -8.398 6.863 0.902 1 91.31 106 ALA A N 1
ATOM 863 C CA . ALA A 1 106 ? -7.543 6.105 1.811 1 91.31 106 ALA A CA 1
ATOM 864 C C . ALA A 1 106 ? -6.414 5.414 1.052 1 91.31 106 ALA A C 1
ATOM 866 O O . ALA A 1 106 ? -5.254 5.48 1.461 1 91.31 106 ALA A O 1
ATOM 867 N N . LEU A 1 107 ? -6.789 4.855 -0.056 1 87.06 107 LEU A N 1
ATOM 868 C CA . LEU A 1 107 ? -5.805 4.168 -0.888 1 87.06 107 LEU A CA 1
ATOM 869 C C . LEU A 1 107 ? -4.766 5.148 -1.423 1 87.06 107 LEU A C 1
ATOM 871 O O . LEU A 1 107 ? -3.566 4.863 -1.402 1 87.06 107 LEU A O 1
ATOM 875 N N . GLN A 1 108 ? -5.234 6.199 -1.848 1 89 108 GLN A N 1
ATOM 876 C CA . GLN A 1 108 ? -4.324 7.211 -2.373 1 89 108 GLN A CA 1
ATOM 877 C C . GLN A 1 108 ? -3.393 7.73 -1.282 1 89 108 GLN A C 1
ATOM 879 O O . GLN A 1 108 ? -2.215 7.988 -1.534 1 89 108 GLN A O 1
ATOM 884 N N . THR A 1 109 ? -3.889 7.918 -0.086 1 92.75 109 THR A N 1
ATOM 885 C CA . THR A 1 109 ? -3.076 8.344 1.048 1 92.75 109 THR A CA 1
ATOM 886 C C . THR A 1 109 ? -1.99 7.316 1.351 1 92.75 109 THR A C 1
ATOM 888 O O . THR A 1 109 ? -0.82 7.672 1.508 1 92.75 109 THR A O 1
ATOM 891 N N . LEU A 1 110 ? -2.398 6.066 1.37 1 88.06 110 LEU A N 1
ATOM 892 C CA . LEU A 1 110 ? -1.454 4.98 1.613 1 88.06 110 LEU A CA 1
ATOM 893 C C . LEU A 1 110 ? -0.353 4.969 0.558 1 88.06 110 LEU A C 1
ATOM 895 O O . LE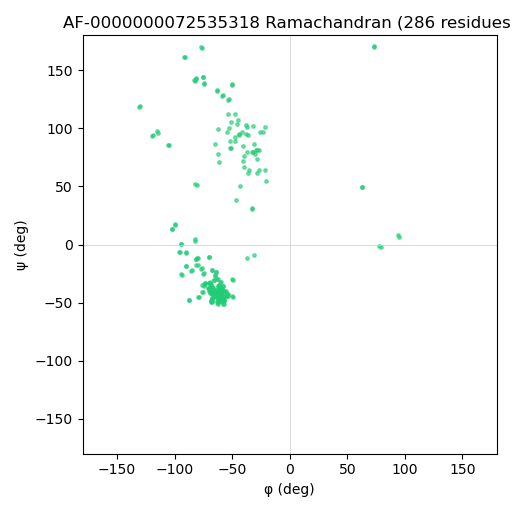U A 1 110 ? 0.832 4.906 0.892 1 88.06 110 LEU A O 1
ATOM 899 N N . CYS A 1 111 ? -0.753 5.062 -0.678 1 86.12 111 CYS A N 1
ATOM 900 C CA . CYS A 1 111 ? 0.213 5.043 -1.771 1 86.12 111 CYS A CA 1
ATOM 901 C C . CYS A 1 111 ? 1.165 6.23 -1.679 1 86.12 111 CYS A C 1
ATOM 903 O O . CYS A 1 111 ? 2.377 6.07 -1.833 1 86.12 111 CYS A O 1
ATOM 905 N N . ALA A 1 112 ? 0.658 7.352 -1.38 1 91.06 112 ALA A N 1
ATOM 906 C CA . ALA A 1 112 ? 1.479 8.555 -1.299 1 91.06 112 ALA A CA 1
ATOM 907 C C . ALA A 1 112 ? 2.475 8.461 -0.147 1 91.06 112 ALA A C 1
ATOM 909 O O . ALA A 1 112 ? 3.637 8.852 -0.29 1 91.06 112 ALA A O 1
ATOM 910 N N . LEU A 1 113 ? 2.057 8 0.987 1 91.19 113 LEU A N 1
ATOM 911 C CA . LEU A 1 113 ? 2.924 7.828 2.148 1 91.19 113 LEU A CA 1
ATOM 912 C C . LEU A 1 113 ? 4.055 6.855 1.842 1 91.19 113 LEU A C 1
ATOM 914 O O . LEU A 1 113 ? 5.227 7.16 2.084 1 91.19 113 LEU A O 1
ATOM 918 N N . ILE A 1 114 ? 3.732 5.781 1.3 1 86.56 114 ILE A N 1
ATOM 919 C CA . ILE A 1 114 ? 4.691 4.715 1.024 1 86.56 114 ILE A CA 1
ATOM 920 C C . ILE A 1 114 ? 5.68 5.176 -0.045 1 86.56 114 ILE A C 1
ATOM 922 O O . ILE A 1 114 ? 6.895 5.031 0.121 1 86.56 114 ILE A O 1
ATOM 926 N N . ARG A 1 115 ? 5.133 5.719 -1.085 1 86.06 115 ARG A N 1
ATOM 927 C CA . ARG A 1 115 ? 5.988 6.23 -2.152 1 86.06 115 ARG A CA 1
ATOM 928 C C . ARG A 1 115 ? 6.965 7.273 -1.617 1 86.06 115 ARG A C 1
ATOM 930 O O . ARG A 1 115 ? 8.156 7.219 -1.911 1 86.06 115 ARG A O 1
ATOM 937 N N . GLY A 1 116 ? 6.465 8.234 -0.928 1 89.94 116 GLY A N 1
ATOM 938 C CA . GLY A 1 116 ? 7.305 9.289 -0.379 1 89.94 116 GLY A CA 1
ATOM 939 C C . GLY A 1 116 ? 8.406 8.766 0.526 1 89.94 116 GLY A C 1
ATOM 940 O O . GLY A 1 116 ? 9.562 9.18 0.406 1 89.94 116 GLY A O 1
ATOM 941 N N . ILE A 1 117 ? 8.039 7.918 1.393 1 88.62 117 ILE A N 1
ATOM 942 C CA . ILE A 1 117 ? 8.984 7.391 2.367 1 88.62 117 ILE A CA 1
ATOM 943 C C . ILE A 1 117 ? 10.023 6.527 1.66 1 88.62 117 ILE A C 1
ATOM 945 O O . ILE A 1 117 ? 11.219 6.602 1.972 1 88.62 117 ILE A O 1
ATOM 949 N N . PHE A 1 118 ? 9.609 5.816 0.701 1 83.06 118 PHE A N 1
ATOM 950 C CA . PHE A 1 118 ? 10.523 4.953 -0.038 1 83.06 118 PHE A CA 1
ATOM 951 C C . PHE A 1 118 ? 11.516 5.781 -0.852 1 83.06 118 PHE A C 1
ATOM 953 O O . PHE A 1 118 ? 12.719 5.512 -0.842 1 83.06 118 PHE A O 1
ATOM 960 N N . LYS A 1 119 ? 10.953 6.633 -1.494 1 85.56 119 LYS A N 1
ATOM 961 C CA . LYS A 1 119 ? 11.812 7.5 -2.293 1 85.56 119 LYS A CA 1
ATOM 962 C C . LYS A 1 119 ? 12.875 8.172 -1.424 1 85.56 119 LYS A C 1
ATOM 964 O O . LYS A 1 119 ? 14.039 8.273 -1.822 1 85.56 119 LYS A O 1
ATOM 969 N N . LYS A 1 120 ? 12.43 8.531 -0.323 1 83.81 120 LYS A N 1
ATOM 970 C CA . LYS A 1 120 ? 13.344 9.18 0.61 1 83.81 120 LYS A CA 1
ATOM 971 C C . LYS A 1 120 ? 14.406 8.211 1.112 1 83.81 120 LYS A C 1
ATOM 973 O O . LYS A 1 120 ? 15.57 8.578 1.26 1 83.81 120 LYS A O 1
ATOM 978 N N . SER A 1 121 ? 14.055 7.051 1.408 1 78 121 SER A N 1
ATOM 979 C CA . SER A 1 121 ? 14.93 6.07 2.047 1 78 121 SER A CA 1
ATOM 980 C C . SER A 1 121 ? 15.867 5.422 1.035 1 78 121 SER A C 1
ATOM 982 O O . SER A 1 121 ? 17.031 5.184 1.333 1 78 121 SER A O 1
ATOM 984 N N . CYS A 1 122 ? 15.469 5.008 -0.086 1 77 122 CYS A N 1
ATOM 985 C CA . CYS A 1 122 ? 16.25 4.242 -1.047 1 77 122 CYS A CA 1
ATOM 986 C C . CYS A 1 122 ? 16.875 5.156 -2.096 1 77 122 CYS A C 1
ATOM 988 O O . CYS A 1 122 ? 17.797 4.754 -2.814 1 77 122 CYS A O 1
ATOM 990 N N . GLY A 1 123 ? 16.547 6.34 -2.062 1 75.75 123 GLY A N 1
ATOM 991 C CA . GLY A 1 123 ? 17 7.242 -3.105 1 75.75 123 GLY A CA 1
ATOM 992 C C . GLY A 1 123 ? 16.297 7.035 -4.43 1 75.75 123 GLY A C 1
ATOM 993 O O . GLY A 1 123 ? 15.516 6.094 -4.582 1 75.75 123 GLY A O 1
ATOM 994 N N . SER A 1 124 ? 16.5 7.914 -5.348 1 70.94 124 SER A N 1
ATOM 995 C CA . SER A 1 124 ? 15.797 7.93 -6.625 1 70.94 124 SER A CA 1
ATOM 996 C C . SER A 1 124 ? 16.062 6.656 -7.418 1 70.94 124 SER A C 1
ATOM 998 O O . SER A 1 124 ? 15.141 6.098 -8.031 1 70.94 124 SER A O 1
ATOM 1000 N N . TYR A 1 125 ? 17.281 6.152 -7.352 1 68.38 125 TYR A N 1
ATOM 1001 C CA . TYR A 1 125 ? 17.625 4.965 -8.125 1 68.38 125 TYR A CA 1
ATOM 1002 C C . TYR A 1 125 ? 16.875 3.74 -7.617 1 68.38 125 TYR A C 1
ATOM 1004 O O . TYR A 1 125 ? 16.281 2.994 -8.398 1 68.38 125 TYR A O 1
ATOM 1012 N N . GLY A 1 126 ? 16.922 3.512 -6.27 1 74.25 126 GLY A N 1
ATOM 1013 C CA . GLY A 1 126 ? 16.188 2.402 -5.684 1 74.25 126 GLY A CA 1
ATOM 1014 C C . GLY A 1 126 ? 14.695 2.488 -5.918 1 74.25 126 GLY A C 1
ATOM 1015 O O . GLY A 1 126 ? 14.055 1.485 -6.234 1 74.25 126 GLY A O 1
ATOM 1016 N N . PHE A 1 127 ? 14.258 3.678 -5.969 1 77.25 127 PHE A N 1
ATOM 1017 C CA . PHE A 1 127 ? 12.82 3.873 -6.137 1 77.25 127 PHE A CA 1
ATOM 1018 C C . PHE A 1 127 ? 12.406 3.604 -7.578 1 77.25 127 PHE A C 1
ATOM 1020 O O . PHE A 1 127 ? 11.32 3.068 -7.828 1 77.25 127 PHE A O 1
ATOM 1027 N N . ASP A 1 128 ? 13.25 3.941 -8.523 1 76.75 128 ASP A N 1
ATOM 1028 C CA . ASP A 1 128 ? 12.93 3.691 -9.922 1 76.75 128 ASP A CA 1
ATOM 1029 C C . ASP A 1 128 ? 12.695 2.205 -10.18 1 76.75 128 ASP A C 1
ATOM 1031 O O . ASP A 1 128 ? 11.789 1.832 -10.922 1 76.75 128 ASP A O 1
ATOM 1035 N N . THR A 1 129 ? 13.461 1.472 -9.547 1 76.38 129 THR A N 1
ATOM 1036 C CA . THR A 1 129 ? 13.328 0.026 -9.695 1 76.38 129 THR A CA 1
ATOM 1037 C C . THR A 1 129 ? 12.016 -0.461 -9.102 1 76.38 129 THR A C 1
ATOM 1039 O O . THR A 1 129 ? 11.305 -1.262 -9.711 1 76.38 129 THR A O 1
ATOM 1042 N N . ILE A 1 130 ? 11.727 -0.024 -7.992 1 78.44 130 ILE A N 1
ATOM 1043 C CA . ILE A 1 130 ? 10.492 -0.422 -7.316 1 78.44 130 ILE A CA 1
ATOM 1044 C C . ILE A 1 130 ? 9.289 0.033 -8.133 1 78.44 130 ILE A C 1
ATOM 1046 O O . ILE A 1 130 ? 8.32 -0.717 -8.297 1 78.44 130 ILE A O 1
ATOM 1050 N N . ASN A 1 131 ? 9.383 1.27 -8.625 1 80.19 131 ASN A N 1
ATOM 1051 C CA . ASN A 1 131 ? 8.305 1.808 -9.445 1 80.19 131 ASN A CA 1
ATOM 1052 C C . ASN A 1 131 ? 8.078 0.972 -10.703 1 80.19 131 ASN A C 1
ATOM 1054 O O . ASN A 1 131 ? 6.941 0.796 -11.141 1 80.19 131 ASN A O 1
ATOM 1058 N N . LEU A 1 132 ? 9.133 0.498 -11.195 1 74.19 132 LEU A N 1
ATOM 1059 C CA . LEU A 1 132 ? 9.055 -0.375 -12.367 1 74.19 132 LEU A CA 1
ATOM 1060 C C . LEU A 1 132 ? 8.336 -1.675 -12.016 1 74.19 132 LEU A C 1
ATOM 1062 O O . LEU A 1 132 ? 7.551 -2.189 -12.82 1 74.19 132 LEU A O 1
ATOM 1066 N N . LEU A 1 133 ? 8.469 -2.092 -10.797 1 78.31 133 LEU A N 1
ATOM 1067 C CA . LEU A 1 133 ? 7.961 -3.395 -10.375 1 78.31 133 LEU A CA 1
ATOM 1068 C C . LEU A 1 133 ? 6.504 -3.293 -9.945 1 78.31 133 LEU A C 1
ATOM 1070 O O . LEU A 1 133 ? 5.676 -4.121 -10.336 1 78.31 133 LEU A O 1
ATOM 1074 N N . VAL A 1 134 ? 6.148 -2.365 -9.148 1 79.56 134 VAL A N 1
ATOM 1075 C CA . VAL A 1 134 ? 4.824 -2.268 -8.547 1 79.56 134 VAL A CA 1
ATOM 1076 C C . VAL A 1 134 ? 3.936 -1.364 -9.398 1 79.56 134 VAL A C 1
ATOM 1078 O O . VAL A 1 134 ? 2.719 -1.559 -9.461 1 79.56 134 VAL A O 1
ATOM 1081 N N . GLY A 1 135 ? 4.523 -0.423 -10.164 1 76.5 135 GLY A N 1
ATOM 1082 C CA . GLY A 1 135 ? 3.752 0.499 -10.984 1 76.5 135 GLY A CA 1
ATOM 1083 C C . GLY A 1 135 ? 2.84 1.399 -10.172 1 76.5 135 GLY A C 1
ATOM 1084 O O . GLY A 1 135 ? 1.646 1.501 -10.453 1 76.5 135 GLY A O 1
ATOM 1085 N N . PHE A 1 136 ? 3.332 2.014 -9.188 1 68.88 136 PHE A N 1
ATOM 1086 C CA . PHE A 1 136 ? 2.547 2.912 -8.344 1 68.88 136 PHE A CA 1
ATOM 1087 C C . PHE A 1 136 ? 1.775 3.912 -9.195 1 68.88 136 PHE A C 1
ATOM 1089 O O . PHE A 1 136 ? 0.641 4.27 -8.867 1 68.88 136 PHE A O 1
ATOM 1096 N N . ASP A 1 137 ? 2.33 4.223 -10.297 1 69.62 137 ASP A N 1
ATOM 1097 C CA . ASP A 1 137 ? 1.655 5.148 -11.203 1 69.62 137 ASP A CA 1
ATOM 1098 C C . ASP A 1 137 ? 0.406 4.512 -11.812 1 69.62 137 ASP A C 1
ATOM 1100 O O . ASP A 1 137 ? -0.608 5.184 -12.008 1 69.62 137 ASP A O 1
ATOM 1104 N N . ALA A 1 138 ? 0.465 3.266 -12.008 1 65.56 138 ALA A N 1
ATOM 1105 C CA . ALA A 1 138 ? -0.694 2.582 -12.578 1 65.56 138 ALA A CA 1
ATOM 1106 C C . ALA A 1 138 ? -1.806 2.436 -11.539 1 65.56 138 ALA A C 1
ATOM 1108 O O . ALA A 1 138 ? -2.99 2.482 -11.883 1 65.56 138 ALA A O 1
ATOM 1109 N N . ALA A 1 139 ? -1.427 2.27 -10.359 1 64.25 139 ALA A N 1
ATOM 1110 C CA . ALA A 1 139 ? -2.416 2.219 -9.289 1 64.25 139 ALA A CA 1
ATOM 1111 C C . ALA A 1 139 ? -3.215 3.516 -9.211 1 64.25 139 ALA A C 1
ATOM 1113 O O . ALA A 1 139 ? -4.434 3.492 -9.023 1 64.25 139 ALA A O 1
ATOM 1114 N N . ASP A 1 140 ? -2.533 4.617 -9.422 1 64.94 140 ASP A N 1
ATOM 1115 C CA . ASP A 1 140 ? -3.176 5.93 -9.414 1 64.94 140 ASP A CA 1
ATOM 1116 C C . ASP A 1 140 ? -4.301 5.996 -10.445 1 64.94 140 ASP A C 1
ATOM 1118 O O . ASP A 1 140 ? -5.355 6.578 -10.18 1 64.94 140 ASP A O 1
ATOM 1122 N N . SER A 1 141 ? -3.969 5.43 -11.469 1 66.56 141 SER A N 1
ATOM 1123 C CA . SER A 1 141 ? -4.957 5.469 -12.547 1 66.56 141 SER A CA 1
ATOM 1124 C C . SER A 1 141 ? -6.176 4.613 -12.203 1 66.56 141 SER A C 1
ATOM 1126 O O . SER A 1 141 ? -7.305 4.988 -12.523 1 66.56 141 SER A O 1
ATOM 1128 N N . VAL A 1 142 ? -5.973 3.486 -11.57 1 65.62 142 VAL A N 1
ATOM 1129 C CA . VAL A 1 142 ? -7.051 2.578 -11.203 1 65.62 142 VAL A CA 1
ATOM 1130 C C . VAL A 1 142 ? -7.926 3.221 -10.125 1 65.62 142 VAL A C 1
ATOM 1132 O O . VAL A 1 142 ? -9.148 3.039 -10.125 1 65.62 142 VAL A O 1
ATOM 1135 N N . MET A 1 143 ? -7.227 3.973 -9.297 1 65.19 143 MET A N 1
ATOM 1136 C CA . MET A 1 143 ? -7.922 4.586 -8.164 1 65.19 143 MET A CA 1
ATOM 1137 C C . MET A 1 143 ? -8.773 5.762 -8.625 1 65.19 143 MET A C 1
ATOM 1139 O O . MET A 1 143 ? -9.742 6.133 -7.953 1 65.19 143 MET A O 1
ATOM 1143 N N . GLN A 1 144 ? -8.398 6.324 -9.695 1 63.47 144 GLN A N 1
ATOM 1144 C CA . GLN A 1 144 ? -9.117 7.492 -10.195 1 63.47 144 GLN A CA 1
ATOM 1145 C C . GLN A 1 144 ? -10.328 7.082 -11.023 1 63.47 144 GLN A C 1
ATOM 1147 O O . GLN A 1 144 ? -11.234 7.887 -11.242 1 63.47 144 GLN A O 1
ATOM 1152 N N . ASN A 1 145 ? -10.289 5.93 -11.5 1 58.56 145 ASN A N 1
ATOM 1153 C CA . ASN A 1 145 ? -11.391 5.496 -12.352 1 58.56 145 ASN A CA 1
ATOM 1154 C C . ASN A 1 145 ? -12.375 4.617 -11.594 1 58.56 145 ASN A C 1
ATOM 1156 O O . ASN A 1 145 ? -11.977 3.701 -10.875 1 58.56 145 ASN A O 1
ATOM 1160 N N . MET B 1 1 ? 23.484 -93.688 12.219 1 32.81 1 MET B N 1
ATOM 1161 C CA . MET B 1 1 ? 23.984 -92.312 11.961 1 32.81 1 MET B CA 1
ATOM 1162 C C . MET B 1 1 ? 22.812 -91.375 11.781 1 32.81 1 MET B C 1
ATOM 1164 O O . MET B 1 1 ? 22.047 -91.5 10.836 1 32.81 1 MET B O 1
ATOM 1168 N N . SER B 1 2 ? 22.234 -90.875 12.891 1 37.62 2 SER B N 1
ATOM 1169 C CA . SER B 1 2 ? 21.031 -90.125 13.164 1 37.62 2 SER B CA 1
ATOM 1170 C C . SER B 1 2 ? 21.109 -88.75 12.508 1 37.62 2 SER B C 1
ATOM 1172 O O . SER B 1 2 ? 22 -87.938 12.812 1 37.62 2 SER B O 1
ATOM 1174 N N . VAL B 1 3 ? 20.719 -88.625 11.242 1 40.09 3 VAL B N 1
ATOM 1175 C CA . VAL B 1 3 ? 20.781 -87.438 10.391 1 40.09 3 VAL B CA 1
ATOM 1176 C C . VAL B 1 3 ? 19.906 -86.312 10.977 1 40.09 3 VAL B C 1
ATOM 1178 O O . VAL B 1 3 ? 18.703 -86.5 11.164 1 40.09 3 VAL B O 1
ATOM 1181 N N . GLU B 1 4 ? 20.422 -85.625 12.016 1 39.19 4 GLU B N 1
ATOM 1182 C CA . GLU B 1 4 ? 19.75 -84.5 12.672 1 39.19 4 GLU B CA 1
ATOM 1183 C C . GLU B 1 4 ? 19.297 -83.438 11.656 1 39.19 4 GLU B C 1
ATOM 1185 O O . GLU B 1 4 ? 20.109 -82.938 10.891 1 39.19 4 GLU B O 1
ATOM 1190 N N . THR B 1 5 ? 18.094 -83.625 11.172 1 40.94 5 THR B N 1
ATOM 1191 C CA . THR B 1 5 ? 17.391 -82.688 10.273 1 40.94 5 THR B CA 1
ATOM 1192 C C . THR B 1 5 ? 17.391 -81.25 10.844 1 40.94 5 THR B C 1
ATOM 1194 O O . THR B 1 5 ? 16.859 -81.062 11.938 1 40.94 5 THR B O 1
ATOM 1197 N N . THR B 1 6 ? 18.438 -80.5 10.641 1 40.31 6 THR B N 1
ATOM 1198 C CA . THR B 1 6 ? 18.594 -79.188 11.141 1 40.31 6 THR B CA 1
ATOM 1199 C C . THR B 1 6 ? 17.406 -78.312 10.75 1 40.31 6 THR B C 1
ATOM 1201 O O . THR B 1 6 ? 16.953 -78.312 9.602 1 40.31 6 THR B O 1
ATOM 1204 N N . PRO B 1 7 ? 16.547 -77.875 11.75 1 42.91 7 PRO B N 1
ATOM 1205 C CA . PRO B 1 7 ? 15.344 -77.062 11.523 1 42.91 7 PRO B CA 1
ATOM 1206 C C . PRO B 1 7 ? 15.617 -75.812 10.672 1 42.91 7 PRO B C 1
ATOM 1208 O O . PRO B 1 7 ? 16.688 -75.25 10.773 1 42.91 7 PRO B O 1
ATOM 1211 N N . HIS B 1 8 ? 15.195 -75.812 9.383 1 40.06 8 HIS B N 1
ATOM 1212 C CA . HIS B 1 8 ? 15.266 -74.688 8.461 1 40.06 8 HIS B CA 1
ATOM 1213 C C . HIS B 1 8 ? 14.75 -73.438 9.109 1 40.06 8 HIS B C 1
ATOM 1215 O O . HIS B 1 8 ? 13.633 -73.375 9.633 1 40.06 8 HIS B O 1
ATOM 1221 N N . LYS B 1 9 ? 15.648 -72.625 9.742 1 39.44 9 LYS B N 1
ATOM 1222 C CA . LYS B 1 9 ? 15.352 -71.312 10.289 1 39.44 9 LYS B CA 1
ATOM 1223 C C . LYS B 1 9 ? 14.5 -70.5 9.32 1 39.44 9 LYS B C 1
ATOM 1225 O O . LYS B 1 9 ? 14.852 -70.375 8.141 1 39.44 9 LYS B O 1
ATOM 1230 N N . GLU B 1 10 ? 13.125 -70.562 9.516 1 40.94 10 GLU B N 1
ATOM 1231 C CA . GLU B 1 10 ? 12.219 -69.688 8.781 1 40.94 10 GLU B CA 1
ATOM 1232 C C . GLU B 1 10 ? 12.758 -68.25 8.75 1 40.94 10 GLU B C 1
ATOM 1234 O O . GLU B 1 10 ? 13.148 -67.688 9.789 1 40.94 10 GLU B O 1
ATOM 1239 N N . LYS B 1 11 ? 13.461 -67.875 7.703 1 40.59 11 LYS B N 1
ATOM 1240 C CA . LYS B 1 11 ? 13.867 -66.5 7.508 1 40.59 11 LYS B CA 1
ATOM 1241 C C . LYS B 1 11 ? 12.703 -65.562 7.793 1 40.59 11 LYS B C 1
ATOM 1243 O O . LYS B 1 11 ? 11.586 -65.75 7.336 1 40.59 11 LYS B O 1
ATOM 1248 N N . PRO B 1 12 ? 12.773 -64.812 8.984 1 39.97 12 PRO B N 1
ATOM 1249 C CA . PRO B 1 12 ? 11.703 -63.844 9.234 1 39.97 12 PRO B CA 1
ATOM 1250 C C . PRO B 1 12 ? 11.375 -63 8.008 1 39.97 12 PRO B C 1
ATOM 1252 O O . PRO B 1 12 ? 12.266 -62.688 7.203 1 39.97 12 PRO B O 1
ATOM 1255 N N . HIS B 1 13 ? 10.25 -63.312 7.324 1 40.78 13 HIS B N 1
ATOM 1256 C CA . HIS B 1 13 ? 9.719 -62.438 6.297 1 40.78 13 HIS B CA 1
ATOM 1257 C C . HIS B 1 13 ? 9.844 -60.969 6.711 1 40.78 13 HIS B C 1
ATOM 1259 O O . HIS B 1 13 ? 9.25 -60.562 7.707 1 40.78 13 HIS B O 1
ATOM 1265 N N . VAL B 1 14 ? 11.07 -60.406 6.621 1 39.41 14 VAL B N 1
ATOM 1266 C CA . VAL B 1 14 ? 11.117 -58.938 6.75 1 39.41 14 VAL B CA 1
ATOM 1267 C C . VAL B 1 14 ? 9.945 -58.312 5.996 1 39.41 14 VAL B C 1
ATOM 1269 O O . VAL B 1 14 ? 9.844 -58.469 4.773 1 39.41 14 VAL B O 1
ATOM 1272 N N . THR B 1 15 ? 8.719 -58.469 6.551 1 36.78 15 THR B N 1
ATOM 1273 C CA . THR B 1 15 ? 7.68 -57.594 6.027 1 36.78 15 THR B CA 1
ATOM 1274 C C . THR B 1 15 ? 8.266 -56.25 5.621 1 36.78 15 THR B C 1
ATOM 1276 O O . THR B 1 15 ? 8.805 -55.531 6.461 1 36.78 15 THR B O 1
ATOM 1279 N N . LEU B 1 16 ? 8.875 -56.25 4.434 1 38 16 LEU B N 1
ATOM 1280 C CA . LEU B 1 16 ? 9.109 -54.906 3.871 1 38 16 LEU B CA 1
ATOM 1281 C C . LEU B 1 16 ? 7.969 -53.969 4.215 1 38 16 LEU B C 1
ATOM 1283 O O . LEU B 1 16 ? 6.836 -54.156 3.766 1 38 16 LEU B O 1
ATOM 1287 N N . LEU B 1 17 ? 7.773 -53.688 5.535 1 39.41 17 LEU B N 1
ATOM 1288 C CA . LEU B 1 17 ? 6.922 -52.5 5.754 1 39.41 17 LEU B CA 1
ATOM 1289 C C . LEU B 1 17 ? 7.074 -51.5 4.617 1 39.41 17 LEU B C 1
ATOM 1291 O O . LEU B 1 17 ? 8.188 -51.062 4.32 1 39.41 17 LEU B O 1
ATOM 1295 N N . ARG B 1 18 ? 6.395 -51.844 3.523 1 40.78 18 ARG B N 1
ATOM 1296 C CA . ARG B 1 18 ? 6.234 -50.719 2.594 1 40.78 18 ARG B CA 1
ATOM 1297 C C . ARG B 1 18 ? 6.215 -49.375 3.332 1 40.78 18 ARG B C 1
ATOM 1299 O O . ARG B 1 18 ? 5.449 -49.219 4.281 1 40.78 18 ARG B O 1
ATOM 1306 N N . LYS B 1 19 ? 7.328 -48.875 3.662 1 39.56 19 LYS B N 1
ATOM 1307 C CA . LYS B 1 19 ? 7.266 -47.438 3.941 1 39.56 19 LYS B CA 1
ATOM 1308 C C . LYS B 1 19 ? 6.129 -46.781 3.164 1 39.56 19 LYS B C 1
ATOM 1310 O O . LYS B 1 19 ? 6.129 -46.781 1.932 1 39.56 19 LYS B O 1
ATOM 1315 N N . GLY B 1 20 ? 4.859 -47.125 3.422 1 37.16 20 GLY B N 1
ATOM 1316 C CA . GLY B 1 20 ? 3.814 -46.219 2.947 1 37.16 20 GLY B CA 1
ATOM 1317 C C . GLY B 1 20 ? 4.305 -44.812 2.701 1 37.16 20 GLY B C 1
ATOM 1318 O O . GLY B 1 20 ? 5.188 -44.312 3.41 1 37.16 20 GLY B O 1
ATOM 1319 N N . SER B 1 21 ? 4.516 -44.531 1.46 1 37.69 21 SER B N 1
ATOM 1320 C CA . SER B 1 21 ? 4.73 -43.156 1.001 1 37.69 21 SER B CA 1
ATOM 1321 C C . SER B 1 21 ? 3.941 -42.188 1.843 1 37.69 21 SER B C 1
ATOM 1323 O O . SER B 1 21 ? 2.738 -42 1.636 1 37.69 21 SER B O 1
ATOM 1325 N N . ASN B 1 22 ? 3.676 -42.375 3.053 1 38.84 22 ASN B N 1
ATOM 1326 C CA . ASN B 1 22 ? 3.215 -41.281 3.896 1 38.84 22 ASN B CA 1
ATOM 1327 C C . ASN B 1 22 ? 3.807 -39.938 3.453 1 38.84 22 ASN B C 1
ATOM 1329 O O . ASN B 1 22 ? 3.955 -39.031 4.262 1 38.84 22 ASN B O 1
ATOM 1333 N N . SER B 1 23 ? 4.719 -39.906 2.586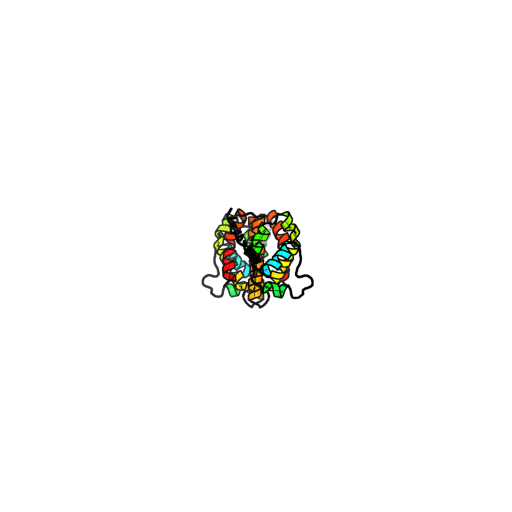 1 42.16 23 SER B N 1
ATOM 1334 C CA . SER B 1 23 ? 5.09 -38.562 2.162 1 42.16 23 SER B CA 1
ATOM 1335 C C . SER B 1 23 ? 3.852 -37.719 1.867 1 42.16 23 SER B C 1
ATOM 1337 O O . SER B 1 23 ? 3.268 -37.844 0.787 1 42.16 23 SER B O 1
ATOM 1339 N N . ARG B 1 24 ? 2.824 -37.875 2.646 1 44.81 24 ARG B N 1
ATOM 1340 C CA . ARG B 1 24 ? 1.732 -36.906 2.547 1 44.81 24 ARG B CA 1
ATOM 1341 C C . ARG B 1 24 ? 2.211 -35.625 1.925 1 44.81 24 ARG B C 1
ATOM 1343 O O . ARG B 1 24 ? 2.975 -34.875 2.543 1 44.81 24 ARG B O 1
ATOM 1350 N N . MET B 1 25 ? 2.635 -35.531 0.772 1 50.84 25 MET B N 1
ATOM 1351 C CA . MET B 1 25 ? 2.82 -34.281 0.08 1 50.84 25 MET B CA 1
ATOM 1352 C C . MET B 1 25 ? 1.839 -33.219 0.595 1 50.84 25 MET B C 1
ATOM 1354 O O . MET B 1 25 ? 0.625 -33.438 0.562 1 50.84 25 MET B O 1
ATOM 1358 N N . ALA B 1 26 ? 2.072 -32.75 1.702 1 54.47 26 ALA B N 1
ATOM 1359 C CA . ALA B 1 26 ? 1.259 -31.703 2.312 1 54.47 26 ALA B CA 1
ATOM 1360 C C . ALA B 1 26 ? 0.508 -30.906 1.253 1 54.47 26 ALA B C 1
ATOM 1362 O O . ALA B 1 26 ? 1.105 -30.422 0.283 1 54.47 26 ALA B O 1
ATOM 1363 N N . LEU B 1 27 ? -0.682 -31.234 1.021 1 70.44 27 LEU B N 1
ATOM 1364 C CA . LEU B 1 27 ? -1.546 -30.531 0.082 1 70.44 27 LEU B CA 1
ATOM 1365 C C . LEU B 1 27 ? -1.274 -29.031 0.116 1 70.44 27 LEU B C 1
ATOM 1367 O O . LEU B 1 27 ? -1.284 -28.422 1.186 1 70.44 27 LEU B O 1
ATOM 1371 N N . LYS B 1 28 ? -0.386 -28.625 -0.839 1 86.5 28 LYS B N 1
ATOM 1372 C CA . LYS B 1 28 ? -0.102 -27.203 -1.023 1 86.5 28 LYS B CA 1
ATOM 1373 C C . LYS B 1 28 ? -1.39 -26.406 -1.206 1 86.5 28 LYS B C 1
ATOM 1375 O O . LYS B 1 28 ? -2.287 -26.812 -1.941 1 86.5 28 LYS B O 1
ATOM 1380 N N . GLU B 1 29 ? -1.493 -25.422 -0.357 1 93.62 29 GLU B N 1
ATOM 1381 C CA . GLU B 1 29 ? -2.658 -24.547 -0.447 1 93.62 29 GLU B CA 1
ATOM 1382 C C . GLU B 1 29 ? -2.863 -24.047 -1.873 1 93.62 29 GLU B C 1
ATOM 1384 O O . GLU B 1 29 ? -1.896 -23.766 -2.586 1 93.62 29 GLU B O 1
ATOM 1389 N N . LYS B 1 30 ? -4.09 -24.047 -2.262 1 96.06 30 LYS B N 1
ATOM 1390 C CA . LYS B 1 30 ? -4.418 -23.562 -3.598 1 96.06 30 LYS B CA 1
ATOM 1391 C C . LYS B 1 30 ? -3.783 -22.203 -3.855 1 96.06 30 LYS B C 1
ATOM 1393 O O . LYS B 1 30 ? -3.232 -21.953 -4.934 1 96.06 30 LYS B O 1
ATOM 1398 N N . ILE B 1 31 ? -3.82 -21.281 -2.949 1 97.69 31 ILE B N 1
ATOM 1399 C CA . ILE B 1 31 ? -3.303 -19.922 -3.094 1 97.69 31 ILE B CA 1
ATOM 1400 C C . ILE B 1 31 ? -1.793 -19.969 -3.322 1 97.69 31 ILE B C 1
ATOM 1402 O O . ILE B 1 31 ? -1.249 -19.172 -4.078 1 97.69 31 ILE B O 1
ATOM 1406 N N . VAL B 1 32 ? -1.11 -20.859 -2.725 1 97.69 32 VAL B N 1
ATOM 1407 C CA . VAL B 1 32 ? 0.332 -21.016 -2.873 1 97.69 32 VAL B CA 1
ATOM 1408 C C . VAL B 1 32 ? 0.656 -21.5 -4.285 1 97.69 32 VAL B C 1
ATOM 1410 O O . VAL B 1 32 ? 1.602 -21.016 -4.914 1 97.69 32 VAL B O 1
ATOM 1413 N N . GLN B 1 33 ? -0.101 -22.391 -4.742 1 97.06 33 GLN B N 1
ATOM 1414 C CA . GLN B 1 33 ? 0.075 -22.859 -6.109 1 97.06 33 GLN B CA 1
ATOM 1415 C C . GLN B 1 33 ? -0.095 -21.719 -7.109 1 97.06 33 GLN B C 1
ATOM 1417 O O . GLN B 1 33 ? 0.651 -21.641 -8.086 1 97.06 33 GLN B O 1
ATOM 1422 N N . ILE B 1 34 ? -1.037 -20.906 -6.855 1 97.81 34 ILE B N 1
ATOM 1423 C CA . ILE B 1 34 ? -1.296 -19.75 -7.703 1 97.81 34 ILE B CA 1
ATOM 1424 C C . ILE B 1 34 ? -0.091 -18.812 -7.676 1 97.81 34 ILE B C 1
ATOM 1426 O O . ILE B 1 34 ? 0.41 -18.406 -8.727 1 97.81 34 ILE B O 1
ATOM 1430 N N . TYR B 1 35 ? 0.36 -18.531 -6.496 1 98.12 35 TYR B N 1
ATOM 1431 C CA . TYR B 1 35 ? 1.53 -17.672 -6.371 1 98.12 35 TYR B CA 1
ATOM 1432 C C . TYR B 1 35 ? 2.725 -18.266 -7.109 1 98.12 35 TYR B C 1
ATOM 1434 O O . TYR B 1 35 ? 3.447 -17.547 -7.809 1 98.12 35 TYR B O 1
ATOM 1442 N N . GLU B 1 36 ? 2.908 -19.5 -6.934 1 97.62 36 GLU B N 1
ATOM 1443 C CA . GLU B 1 36 ? 4.035 -20.172 -7.57 1 97.62 36 GLU B CA 1
ATOM 1444 C C . GLU B 1 36 ? 4.012 -19.969 -9.086 1 97.62 36 GLU B C 1
ATOM 1446 O O . GLU B 1 36 ? 5.055 -19.75 -9.703 1 97.62 36 GLU B O 1
ATOM 1451 N N . ALA B 1 37 ? 2.867 -20.109 -9.641 1 97.88 37 ALA B N 1
ATOM 1452 C CA . ALA B 1 37 ? 2.74 -19.922 -11.086 1 97.88 37 ALA B CA 1
ATOM 1453 C C . ALA B 1 37 ? 3.188 -18.516 -11.484 1 97.88 37 ALA B C 1
ATOM 1455 O O . ALA B 1 37 ? 3.971 -18.344 -12.422 1 97.88 37 ALA B O 1
ATOM 1456 N N . PHE B 1 38 ? 2.76 -17.453 -10.766 1 97.62 38 PHE B N 1
ATOM 1457 C CA . PHE B 1 38 ? 3.162 -16.078 -11.047 1 97.62 38 PHE B CA 1
ATOM 1458 C C . PHE B 1 38 ? 4.668 -15.914 -10.891 1 97.62 38 PHE B C 1
ATOM 1460 O O . PHE B 1 38 ? 5.316 -15.281 -11.727 1 97.62 38 PHE B O 1
ATOM 1467 N N . PHE B 1 39 ? 5.219 -16.547 -9.906 1 97.38 39 PHE B N 1
ATOM 1468 C CA . PHE B 1 39 ? 6.637 -16.375 -9.602 1 97.38 39 PHE B CA 1
ATOM 1469 C C . PHE B 1 39 ? 7.496 -17.203 -10.539 1 97.38 39 PHE B C 1
ATOM 1471 O O . PHE B 1 39 ? 8.711 -17.031 -10.602 1 97.38 39 PHE B O 1
ATOM 1478 N N . GLN B 1 40 ? 6.895 -18.062 -11.266 1 97.31 40 GLN B N 1
ATOM 1479 C CA . GLN B 1 40 ? 7.578 -18.828 -12.305 1 97.31 40 GLN B CA 1
ATOM 1480 C C . GLN B 1 40 ? 7.43 -18.156 -13.664 1 97.31 40 GLN B C 1
ATOM 1482 O O . GLN B 1 40 ? 7.875 -18.703 -14.68 1 97.31 40 GLN B O 1
ATOM 1487 N N . GLY B 1 41 ? 6.73 -17.016 -13.672 1 97.06 41 GLY B N 1
ATOM 1488 C CA . GLY B 1 41 ? 6.613 -16.25 -14.898 1 97.06 41 GLY B CA 1
ATOM 1489 C C . GLY B 1 41 ? 5.359 -16.562 -15.688 1 97.06 41 GLY B C 1
ATOM 1490 O O . GLY B 1 41 ? 5.191 -16.078 -16.812 1 97.06 41 GLY B O 1
ATOM 1491 N N . GLU B 1 42 ? 4.523 -17.359 -15.094 1 97.62 42 GLU B N 1
ATOM 1492 C CA . GLU B 1 42 ? 3.266 -17.703 -15.75 1 97.62 42 GLU B CA 1
ATOM 1493 C C . GLU B 1 42 ? 2.16 -16.719 -15.359 1 97.62 42 GLU B C 1
ATOM 1495 O O . GLU B 1 42 ? 2.311 -15.953 -14.414 1 97.62 42 GLU B O 1
ATOM 1500 N N . ASP B 1 43 ? 1.135 -16.672 -16.125 1 97.44 43 ASP B N 1
ATOM 1501 C CA . ASP B 1 43 ? -0.098 -15.953 -15.828 1 97.44 43 ASP B CA 1
ATOM 1502 C C . ASP B 1 43 ? -1.291 -16.906 -15.766 1 97.44 43 ASP B C 1
ATOM 1504 O O . ASP B 1 43 ? -1.94 -17.156 -16.781 1 97.44 43 ASP B O 1
ATOM 1508 N N . PRO B 1 44 ? -1.578 -17.344 -14.562 1 97 44 PRO B N 1
ATOM 1509 C CA . PRO B 1 44 ? -2.66 -18.312 -14.438 1 97 44 PRO B CA 1
ATOM 1510 C C . PRO B 1 44 ? -4.035 -17.719 -14.703 1 97 44 PRO B C 1
ATOM 1512 O O . PRO B 1 44 ? -5.027 -18.453 -14.805 1 97 44 PRO B O 1
ATOM 1515 N N . SER B 1 45 ? -4.117 -16.406 -14.797 1 97.31 45 SER B N 1
ATOM 1516 C CA . SER B 1 45 ? -5.414 -15.766 -14.977 1 97.31 45 SER B CA 1
ATOM 1517 C C . SER B 1 45 ? -5.852 -15.805 -16.438 1 97.31 45 SER B C 1
ATOM 1519 O O . SER B 1 45 ? -7.016 -15.547 -16.75 1 97.31 45 SER B O 1
ATOM 1521 N N . ARG B 1 46 ? -4.938 -16.047 -17.312 1 95.94 46 ARG B N 1
ATOM 1522 C CA . ARG B 1 46 ? -5.234 -16 -18.75 1 95.94 46 ARG B CA 1
ATOM 1523 C C . ARG B 1 46 ? -6.336 -17 -19.109 1 95.94 46 ARG B C 1
ATOM 1525 O O . ARG B 1 46 ? -6.277 -18.172 -18.719 1 95.94 46 ARG B O 1
ATOM 1532 N N . GLY B 1 47 ? -7.367 -16.562 -19.781 1 93.94 47 GLY B N 1
ATOM 1533 C CA . GLY B 1 47 ? -8.461 -17.406 -20.234 1 93.94 47 GLY B CA 1
ATOM 1534 C C . GLY B 1 47 ? -9.453 -17.734 -19.141 1 93.94 47 GLY B C 1
ATOM 1535 O O . GLY B 1 47 ? -10.367 -18.547 -19.344 1 93.94 47 GLY B O 1
ATOM 1536 N N . ASN B 1 48 ? -9.297 -17.344 -18 1 94.44 48 ASN B N 1
ATOM 1537 C CA . ASN B 1 48 ? -10.195 -17.531 -16.875 1 94.44 48 ASN B CA 1
ATOM 1538 C C . ASN B 1 48 ? -10.766 -16.219 -16.375 1 94.44 48 ASN B C 1
ATOM 1540 O O . ASN B 1 48 ? -10.148 -15.539 -15.547 1 94.44 48 ASN B O 1
ATOM 1544 N N . ALA B 1 49 ? -11.922 -15.828 -16.75 1 92.38 49 ALA B N 1
ATOM 1545 C CA . ALA B 1 49 ? -12.539 -14.531 -16.5 1 92.38 49 ALA B CA 1
ATOM 1546 C C . ALA B 1 49 ? -12.789 -14.312 -15.016 1 92.38 49 ALA B C 1
ATOM 1548 O O . ALA B 1 49 ? -12.805 -13.18 -14.539 1 92.38 49 ALA B O 1
ATOM 1549 N N . ASN B 1 50 ? -12.969 -15.453 -14.266 1 95.44 50 ASN B N 1
ATOM 1550 C CA . ASN B 1 50 ? -13.32 -15.336 -12.859 1 95.44 50 ASN B CA 1
ATOM 1551 C C . ASN B 1 50 ? -12.109 -15.586 -11.961 1 95.44 50 ASN B C 1
ATOM 1553 O O . ASN B 1 50 ? -12.258 -15.727 -10.742 1 95.44 50 ASN B O 1
ATOM 1557 N N . PHE B 1 51 ? -10.984 -15.586 -12.57 1 97.62 51 PHE B N 1
ATOM 1558 C CA . PHE B 1 51 ? -9.766 -15.961 -11.859 1 97.62 51 PHE B CA 1
ATOM 1559 C C . PHE B 1 51 ? -9.547 -15.07 -10.641 1 97.62 51 PHE B C 1
ATOM 1561 O O . PHE B 1 51 ? -9.391 -15.57 -9.523 1 97.62 51 PHE B O 1
ATOM 1568 N N . TRP B 1 52 ? -9.641 -13.859 -10.812 1 96.81 52 TRP B N 1
ATOM 1569 C CA . TRP B 1 52 ? -9.289 -12.906 -9.766 1 96.81 52 TRP B CA 1
ATOM 1570 C C . TRP B 1 52 ? -10.344 -12.883 -8.664 1 96.81 52 TRP B C 1
ATOM 1572 O O . TRP B 1 52 ? -10.016 -12.719 -7.484 1 96.81 52 TRP B O 1
ATOM 1582 N N . ASP B 1 53 ? -11.555 -13.094 -9.102 1 94.81 53 ASP B N 1
ATOM 1583 C CA . ASP B 1 53 ? -12.633 -13.203 -8.133 1 94.81 53 ASP B CA 1
ATOM 1584 C C . ASP B 1 53 ? -12.406 -14.367 -7.176 1 94.81 53 ASP B C 1
ATOM 1586 O O . ASP B 1 53 ? -12.617 -14.242 -5.969 1 94.81 53 ASP B O 1
ATOM 1590 N N . GLU B 1 54 ? -11.945 -15.391 -7.781 1 96.12 54 GLU B N 1
ATOM 1591 C CA . GLU B 1 54 ? -11.695 -16.594 -6.988 1 96.12 54 GLU B CA 1
ATOM 1592 C C . GLU B 1 54 ? -10.422 -16.453 -6.156 1 96.12 54 GLU B C 1
ATOM 1594 O O . GLU B 1 54 ? -10.398 -16.828 -4.984 1 96.12 54 GLU B O 1
ATOM 1599 N N . MET B 1 55 ? -9.461 -15.914 -6.719 1 97.44 55 MET B N 1
ATOM 1600 C CA . MET B 1 55 ? -8.172 -15.812 -6.043 1 97.44 55 MET B CA 1
ATOM 1601 C C . MET B 1 55 ? -8.281 -14.953 -4.789 1 97.44 55 MET B C 1
ATOM 1603 O O . MET B 1 55 ? -7.762 -15.32 -3.734 1 97.44 55 MET B O 1
ATOM 1607 N N . PHE B 1 56 ? -9 -13.836 -4.867 1 96.38 56 PHE B N 1
ATOM 1608 C CA . PHE B 1 56 ? -9.023 -12.898 -3.752 1 96.38 56 PHE B CA 1
ATOM 1609 C C . PHE B 1 56 ? -10.039 -13.344 -2.699 1 96.38 56 PHE B C 1
ATOM 1611 O O . PHE B 1 56 ? -10.18 -12.695 -1.658 1 96.38 56 PHE B O 1
ATOM 1618 N N . LEU B 1 57 ? -10.648 -14.5 -2.895 1 96.12 57 LEU B N 1
ATOM 1619 C CA . LEU B 1 57 ? -11.43 -15.133 -1.841 1 96.12 57 LEU B CA 1
ATOM 1620 C C . LEU B 1 57 ? -10.562 -16.062 -1.003 1 96.12 57 LEU B C 1
ATOM 1622 O O . LEU B 1 57 ? -10.953 -16.469 0.096 1 96.12 57 LEU B O 1
ATOM 1626 N N . LEU B 1 58 ? -9.461 -16.422 -1.54 1 96.62 58 LEU B N 1
ATOM 1627 C CA . LEU B 1 58 ? -8.547 -17.328 -0.854 1 96.62 58 LEU B CA 1
ATOM 1628 C C . LEU B 1 58 ? -7.695 -16.562 0.161 1 96.62 58 LEU B C 1
ATOM 1630 O O . LEU B 1 58 ? -7.27 -15.438 -0.099 1 96.62 58 LEU B O 1
ATOM 1634 N N . LYS B 1 59 ? -7.461 -17.234 1.263 1 95 59 LYS B N 1
ATOM 1635 C CA . LYS B 1 59 ? -6.613 -16.625 2.281 1 95 59 LYS B CA 1
ATOM 1636 C C . LYS B 1 59 ? -5.195 -16.406 1.764 1 95 59 LYS B C 1
ATOM 1638 O O . LYS B 1 59 ? -4.582 -17.328 1.222 1 95 59 LYS B O 1
ATOM 1643 N N . VAL B 1 60 ? -4.742 -15.281 1.991 1 94.88 60 VAL B N 1
ATOM 1644 C CA . VAL B 1 60 ? -3.424 -14.875 1.513 1 94.88 60 VAL B CA 1
ATOM 1645 C C . VAL B 1 60 ? -2.34 -15.547 2.352 1 94.88 60 VAL B C 1
ATOM 1647 O O . VAL B 1 60 ? -2.465 -15.641 3.576 1 94.88 60 VAL B O 1
ATOM 1650 N N . ASN B 1 61 ? -1.345 -15.977 1.688 1 95.56 61 ASN B N 1
ATOM 1651 C CA . ASN B 1 61 ? -0.128 -16.406 2.363 1 95.56 61 ASN B CA 1
ATOM 1652 C C . ASN B 1 61 ? 0.997 -15.391 2.205 1 95.56 61 ASN B C 1
ATOM 1654 O O . ASN B 1 61 ? 1.831 -15.516 1.308 1 95.56 61 ASN B O 1
ATOM 1658 N N . THR B 1 62 ? 0.997 -14.438 3.074 1 93.25 62 THR B N 1
ATOM 1659 C CA . THR B 1 62 ? 1.93 -13.32 2.977 1 93.25 62 THR B CA 1
ATOM 1660 C C . THR B 1 62 ? 3.371 -13.812 3.094 1 93.25 62 THR B C 1
ATOM 1662 O O . THR B 1 62 ? 4.254 -13.336 2.373 1 93.25 62 THR B O 1
ATOM 1665 N N . GLY B 1 63 ? 3.529 -14.656 4.031 1 93.75 63 GLY B N 1
ATOM 1666 C CA . GLY B 1 63 ? 4.863 -15.211 4.207 1 93.75 63 GLY B CA 1
ATOM 1667 C C . GLY B 1 63 ? 5.426 -15.82 2.938 1 93.75 63 GLY B C 1
ATOM 1668 O O . GLY B 1 63 ? 6.605 -15.633 2.623 1 93.75 63 GLY B O 1
ATOM 1669 N N . PHE B 1 64 ? 4.602 -16.562 2.268 1 96.44 64 PHE B N 1
ATOM 1670 C CA . PHE B 1 64 ? 5.047 -17.172 1.026 1 96.44 64 PHE B CA 1
ATOM 1671 C C . PHE B 1 64 ? 5.461 -16.125 0.01 1 96.44 64 PHE B C 1
ATOM 1673 O O . PHE B 1 64 ? 6.52 -16.234 -0.61 1 96.44 64 PHE B O 1
ATOM 1680 N N . ILE B 1 65 ? 4.66 -15.047 -0.203 1 96.56 65 ILE B N 1
ATOM 1681 C CA . ILE B 1 65 ? 4.938 -13.984 -1.164 1 96.56 65 ILE B CA 1
ATOM 1682 C C . ILE B 1 65 ? 6.273 -13.328 -0.833 1 96.56 65 ILE B C 1
ATOM 1684 O O . ILE B 1 65 ? 7.145 -13.203 -1.7 1 96.56 65 ILE B O 1
ATOM 1688 N N . GLU B 1 66 ? 6.445 -12.992 0.345 1 93.44 66 GLU B N 1
ATOM 1689 C CA . GLU B 1 66 ? 7.66 -12.297 0.765 1 93.44 66 GLU B CA 1
ATOM 1690 C C . GLU B 1 66 ? 8.883 -13.203 0.623 1 93.44 66 GLU B C 1
ATOM 1692 O O . GLU B 1 66 ? 9.945 -12.75 0.191 1 93.44 66 GLU B O 1
ATOM 1697 N N . ASN B 1 67 ? 8.727 -14.406 0.99 1 96.25 67 ASN B N 1
ATOM 1698 C CA . ASN B 1 67 ? 9.828 -15.359 0.866 1 96.25 67 ASN B CA 1
ATOM 1699 C C . ASN B 1 67 ? 10.227 -15.57 -0.592 1 96.25 67 ASN B C 1
ATOM 1701 O O . ASN B 1 67 ? 11.414 -15.648 -0.907 1 96.25 67 ASN B O 1
ATOM 1705 N N . GLU B 1 68 ? 9.234 -15.734 -1.459 1 96.94 68 GLU B N 1
ATOM 1706 C CA . GLU B 1 68 ? 9.516 -15.922 -2.879 1 96.94 68 GLU B CA 1
ATOM 1707 C C . GLU B 1 68 ? 10.25 -14.727 -3.463 1 96.94 68 GLU B C 1
ATOM 1709 O O . GLU B 1 68 ? 11.164 -14.883 -4.277 1 96.94 68 GLU B O 1
ATOM 1714 N N . ILE B 1 69 ? 9.922 -13.531 -3.041 1 95.12 69 ILE B N 1
ATOM 1715 C CA . ILE B 1 69 ? 10.586 -12.328 -3.527 1 95.12 69 ILE B CA 1
ATOM 1716 C C . ILE B 1 69 ? 12.016 -12.281 -2.998 1 95.12 69 ILE B C 1
ATOM 1718 O O . ILE B 1 69 ? 12.938 -11.898 -3.723 1 95.12 69 ILE B O 1
ATOM 1722 N N . ASP B 1 70 ? 12.18 -12.695 -1.824 1 93.25 70 ASP B N 1
ATOM 1723 C CA . ASP B 1 70 ? 13.492 -12.688 -1.183 1 93.25 70 ASP B CA 1
ATOM 1724 C C . ASP B 1 70 ? 14.469 -13.602 -1.921 1 93.25 70 ASP B C 1
ATOM 1726 O O . ASP B 1 70 ? 15.672 -13.344 -1.945 1 93.25 70 ASP B O 1
ATOM 1730 N N . LYS B 1 71 ? 13.953 -14.617 -2.527 1 95.5 71 LYS B N 1
ATOM 1731 C CA . LYS B 1 71 ? 14.773 -15.602 -3.234 1 95.5 71 LYS B CA 1
ATOM 1732 C C . LYS B 1 71 ? 15.234 -15.062 -4.586 1 95.5 71 LYS B C 1
ATOM 1734 O O . LYS B 1 71 ? 16.172 -15.594 -5.188 1 95.5 71 LYS B O 1
ATOM 1739 N N . LEU B 1 72 ? 14.602 -14.102 -5.148 1 93.88 72 LEU B N 1
ATOM 1740 C CA . LEU B 1 72 ? 14.883 -13.594 -6.484 1 93.88 72 LEU B CA 1
ATOM 1741 C C . LEU B 1 72 ? 16.141 -12.742 -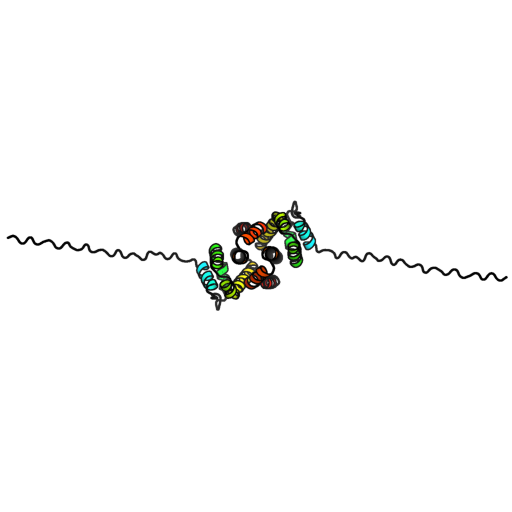6.492 1 93.88 72 LEU B C 1
ATOM 1743 O O . LEU B 1 72 ? 16.453 -12.078 -5.5 1 93.88 72 LEU B O 1
ATOM 1747 N N . SER B 1 73 ? 16.875 -12.844 -7.562 1 90.31 73 SER B N 1
ATOM 1748 C CA . SER B 1 73 ? 17.922 -11.867 -7.832 1 90.31 73 SER B CA 1
ATOM 1749 C C . SER B 1 73 ? 17.328 -10.555 -8.352 1 90.31 73 SER B C 1
ATOM 1751 O O . SER B 1 73 ? 16.141 -10.492 -8.672 1 90.31 73 SER B O 1
ATOM 1753 N N . GLY B 1 74 ? 18.141 -9.547 -8.414 1 84.88 74 GLY B N 1
ATOM 1754 C CA . GLY B 1 74 ? 17.703 -8.305 -9.023 1 84.88 74 GLY B CA 1
ATOM 1755 C C . GLY B 1 74 ? 17.156 -8.492 -10.43 1 84.88 74 GLY B C 1
ATOM 1756 O O . GLY B 1 74 ? 16.125 -7.922 -10.781 1 84.88 74 GLY B O 1
ATOM 1757 N N . GLU B 1 75 ? 17.891 -9.336 -11.164 1 89.75 75 GLU B N 1
ATOM 1758 C CA . GLU B 1 75 ? 17.453 -9.641 -12.516 1 89.75 75 GLU B CA 1
ATOM 1759 C C . GLU B 1 75 ? 16.141 -10.414 -12.5 1 89.75 75 GLU B C 1
ATOM 1761 O O . GLU B 1 75 ? 15.242 -10.148 -13.312 1 89.75 75 GLU B O 1
ATOM 1766 N N . GLY B 1 76 ? 16.031 -11.336 -11.641 1 92.12 76 GLY B N 1
ATOM 1767 C CA . GLY B 1 76 ? 14.805 -12.086 -11.484 1 92.12 76 GLY B CA 1
ATOM 1768 C C . GLY B 1 76 ? 13.609 -11.211 -11.164 1 92.12 76 GLY B C 1
ATOM 1769 O O . GLY B 1 76 ? 12.516 -11.422 -11.688 1 92.12 76 GLY B O 1
ATOM 1770 N N . LEU B 1 77 ? 13.828 -10.258 -10.344 1 90.75 77 LEU B N 1
ATOM 1771 C CA . LEU B 1 77 ? 12.781 -9.312 -9.969 1 90.75 77 LEU B CA 1
ATOM 1772 C C . LEU B 1 77 ? 12.281 -8.547 -11.195 1 90.75 77 LEU B C 1
ATOM 1774 O O . LEU B 1 77 ? 11.07 -8.43 -11.398 1 90.75 77 LEU B O 1
ATOM 1778 N N . VAL B 1 78 ? 13.148 -8.109 -11.969 1 89.75 78 VAL B N 1
ATOM 1779 C CA . VAL B 1 78 ? 12.812 -7.312 -13.148 1 89.75 78 VAL B CA 1
ATOM 1780 C C . VAL B 1 78 ? 12.133 -8.195 -14.188 1 89.75 78 VAL B C 1
ATOM 1782 O O . VAL B 1 78 ? 11.227 -7.75 -14.891 1 89.75 78 VAL B O 1
ATOM 1785 N N . ASN B 1 79 ? 12.625 -9.383 -14.266 1 94.06 79 ASN B N 1
ATOM 1786 C CA . ASN B 1 79 ? 12.062 -10.305 -15.234 1 94.06 79 ASN B CA 1
ATOM 1787 C C . ASN B 1 79 ? 10.602 -10.633 -14.922 1 94.06 79 ASN B C 1
ATOM 1789 O O . ASN B 1 79 ? 9.844 -11.047 -15.797 1 94.06 79 ASN B O 1
ATOM 1793 N N . LEU B 1 80 ? 10.234 -10.469 -13.688 1 94.88 80 LEU B N 1
ATOM 1794 C CA . LEU B 1 80 ? 8.867 -10.766 -13.266 1 94.88 80 LEU B CA 1
ATOM 1795 C C . LEU B 1 80 ? 8.039 -9.492 -13.164 1 94.88 80 LEU B C 1
ATOM 1797 O O . LEU B 1 80 ? 6.953 -9.492 -12.578 1 94.88 80 LEU B O 1
ATOM 1801 N N . LYS B 1 81 ? 8.453 -8.453 -13.734 1 92.5 81 LYS B N 1
ATOM 1802 C CA . LYS B 1 81 ? 7.824 -7.141 -13.617 1 92.5 81 LYS B CA 1
ATOM 1803 C C . LYS B 1 81 ? 6.371 -7.184 -14.086 1 92.5 81 LYS B C 1
ATOM 1805 O O . LYS B 1 81 ? 5.492 -6.609 -13.438 1 92.5 81 LYS B O 1
ATOM 1810 N N . GLU B 1 82 ? 6.105 -7.785 -15.164 1 92.88 82 GLU B N 1
ATOM 1811 C CA . GLU B 1 82 ? 4.746 -7.836 -15.688 1 92.88 82 GLU B CA 1
ATOM 1812 C C . GLU B 1 82 ? 3.807 -8.562 -14.727 1 92.88 82 GLU B C 1
ATOM 1814 O O . GLU B 1 82 ? 2.658 -8.148 -14.547 1 92.88 82 GLU B O 1
ATOM 1819 N N . ASN B 1 83 ? 4.348 -9.617 -14.133 1 95.12 83 ASN B N 1
ATOM 1820 C CA . ASN B 1 83 ? 3.541 -10.367 -13.188 1 95.12 83 ASN B CA 1
ATOM 1821 C C . ASN B 1 83 ? 3.291 -9.578 -11.906 1 95.12 83 ASN B C 1
ATOM 1823 O O . ASN B 1 83 ? 2.184 -9.594 -11.367 1 95.12 83 ASN B O 1
ATOM 1827 N N . PHE B 1 84 ? 4.285 -8.906 -11.453 1 93.62 84 PHE B N 1
ATOM 1828 C CA . PHE B 1 84 ? 4.121 -8.055 -10.281 1 93.62 84 PHE B CA 1
ATOM 1829 C C . PHE B 1 84 ? 3.137 -6.926 -10.562 1 93.62 84 PHE B C 1
ATOM 1831 O O . PHE B 1 84 ? 2.248 -6.656 -9.758 1 93.62 84 PHE B O 1
ATOM 1838 N N . ASN B 1 85 ? 3.236 -6.367 -11.688 1 90.25 85 ASN B N 1
ATOM 1839 C CA . ASN B 1 85 ? 2.33 -5.297 -12.086 1 90.25 85 ASN B CA 1
ATOM 1840 C C . ASN B 1 85 ? 0.886 -5.785 -12.156 1 90.25 85 ASN B C 1
ATOM 1842 O O . ASN B 1 85 ? -0.027 -5.094 -11.695 1 90.25 85 ASN B O 1
ATOM 1846 N N . LEU B 1 86 ? 0.749 -6.922 -12.758 1 92.94 86 LEU B N 1
ATOM 1847 C CA . LEU B 1 86 ? -0.585 -7.496 -12.883 1 92.94 86 LEU B CA 1
ATOM 1848 C C . LEU B 1 86 ? -1.188 -7.773 -11.508 1 92.94 86 LEU B C 1
ATOM 1850 O O . LEU B 1 86 ? -2.328 -7.387 -11.242 1 92.94 86 LEU B O 1
ATOM 1854 N N . LEU B 1 87 ? -0.44 -8.43 -10.602 1 93.88 87 LEU B N 1
ATOM 1855 C CA . LEU B 1 87 ? -0.906 -8.734 -9.25 1 93.88 87 LEU B CA 1
ATOM 1856 C C . LEU B 1 87 ? -1.251 -7.457 -8.492 1 93.88 87 LEU B C 1
ATOM 1858 O O . LEU B 1 87 ? -2.285 -7.383 -7.824 1 93.88 87 LEU B O 1
ATOM 1862 N N . PHE B 1 88 ? -0.406 -6.527 -8.648 1 90.88 88 PHE B N 1
ATOM 1863 C CA . PHE B 1 88 ? -0.611 -5.242 -7.988 1 90.88 88 PHE B CA 1
ATOM 1864 C C . PHE B 1 88 ? -1.886 -4.574 -8.492 1 90.88 88 PHE B C 1
ATOM 1866 O O . PHE B 1 88 ? -2.732 -4.164 -7.691 1 90.88 88 PHE B O 1
ATOM 1873 N N . TYR B 1 89 ? -1.999 -4.492 -9.727 1 88.75 89 TYR B N 1
ATOM 1874 C CA . TYR B 1 89 ? -3.154 -3.854 -10.344 1 88.75 89 TYR B CA 1
ATOM 1875 C C . TYR B 1 89 ? -4.449 -4.539 -9.93 1 88.75 89 TYR B C 1
ATOM 1877 O O . TYR B 1 89 ? -5.414 -3.875 -9.547 1 88.75 89 TYR B O 1
ATOM 1885 N N . LYS B 1 90 ? -4.523 -5.809 -9.961 1 92.38 90 LYS B N 1
ATOM 1886 C CA . LYS B 1 90 ? -5.727 -6.566 -9.641 1 92.38 90 LYS B CA 1
ATOM 1887 C C . LYS B 1 90 ? -6.051 -6.488 -8.156 1 92.38 90 LYS B C 1
ATOM 1889 O O . LYS B 1 90 ? -7.219 -6.484 -7.766 1 92.38 90 LYS B O 1
ATOM 1894 N N . ALA B 1 91 ? -5.02 -6.414 -7.32 1 91.94 91 ALA B N 1
ATOM 1895 C CA . ALA B 1 91 ? -5.254 -6.215 -5.891 1 91.94 91 ALA B CA 1
ATOM 1896 C C . ALA B 1 91 ? -5.895 -4.859 -5.625 1 91.94 91 ALA B C 1
ATOM 1898 O O . ALA B 1 91 ? -6.844 -4.754 -4.848 1 91.94 91 ALA B O 1
ATOM 1899 N N . VAL B 1 92 ? -5.422 -3.854 -6.324 1 88.06 92 VAL B N 1
ATOM 1900 C CA . VAL B 1 92 ? -5.98 -2.514 -6.176 1 88.06 92 VAL B CA 1
ATOM 1901 C C . VAL B 1 92 ? -7.434 -2.504 -6.637 1 88.06 92 VAL B C 1
ATOM 1903 O O . VAL B 1 92 ? -8.297 -1.921 -5.977 1 88.06 92 VAL B O 1
ATOM 1906 N N . GLU B 1 93 ? -7.672 -3.115 -7.715 1 87.44 93 GLU B N 1
ATOM 1907 C CA . GLU B 1 93 ? -9.031 -3.205 -8.234 1 87.44 93 GLU B CA 1
ATOM 1908 C C . GLU B 1 93 ? -9.969 -3.865 -7.219 1 87.44 93 GLU B C 1
ATOM 1910 O O . GLU B 1 93 ? -11.133 -3.48 -7.098 1 87.44 93 GLU B O 1
ATOM 1915 N N . ASN B 1 94 ? -9.453 -4.809 -6.516 1 89.5 94 ASN B N 1
ATOM 1916 C CA . ASN B 1 94 ? -10.289 -5.582 -5.605 1 89.5 94 ASN B CA 1
ATOM 1917 C C . ASN B 1 94 ? -10.508 -4.844 -4.285 1 89.5 94 ASN B C 1
ATOM 19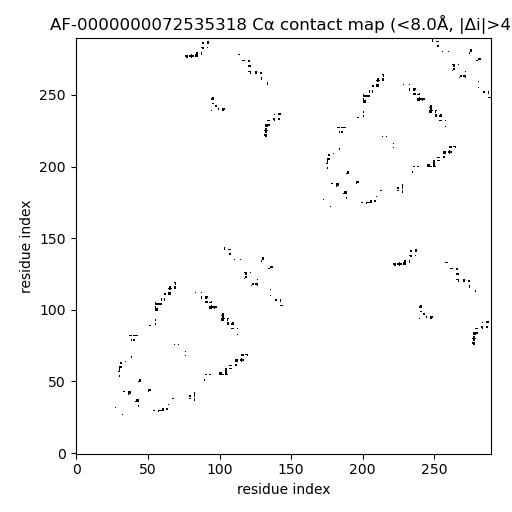19 O O . ASN B 1 94 ? -11.375 -5.223 -3.494 1 89.5 94 ASN B O 1
ATOM 1923 N N . LEU B 1 95 ? -9.797 -3.842 -4.043 1 84.25 95 LEU B N 1
ATOM 1924 C CA . LEU B 1 95 ? -10.039 -3.004 -2.873 1 84.25 95 LEU B CA 1
ATOM 1925 C C . LEU B 1 95 ? -11.359 -2.256 -3.006 1 84.25 95 LEU B C 1
ATOM 1927 O O . LEU B 1 95 ? -11.93 -1.812 -2.008 1 84.25 95 LEU B O 1
ATOM 1931 N N . ARG B 1 96 ? -11.805 -2.115 -4.18 1 79.5 96 ARG B N 1
ATOM 1932 C CA . ARG B 1 96 ? -12.984 -1.297 -4.461 1 79.5 96 ARG B CA 1
ATOM 1933 C C . ARG B 1 96 ? -14.258 -2.129 -4.395 1 79.5 96 ARG B C 1
ATOM 1935 O O . ARG B 1 96 ? -15.359 -1.592 -4.496 1 79.5 96 ARG B O 1
ATOM 1942 N N . TYR B 1 97 ? -14.016 -3.35 -4.238 1 77.44 97 TYR B N 1
ATOM 1943 C CA . TYR B 1 97 ? -15.195 -4.203 -4.203 1 77.44 97 TYR B CA 1
ATOM 1944 C C . TYR B 1 97 ? -15.82 -4.215 -2.814 1 77.44 97 TYR B C 1
ATOM 1946 O O . TYR B 1 97 ? -15.133 -4.004 -1.814 1 77.44 97 TYR B O 1
ATOM 1954 N N . ASP B 1 98 ? -17.109 -4.227 -2.869 1 77 98 ASP B N 1
ATOM 1955 C CA . ASP B 1 98 ? -17.844 -4.223 -1.615 1 77 98 ASP B CA 1
ATOM 1956 C C . ASP B 1 98 ? -17.938 -5.633 -1.03 1 77 98 ASP B C 1
ATOM 1958 O O . ASP B 1 98 ? -19.031 -6.172 -0.867 1 77 98 ASP B O 1
ATOM 1962 N N . ASN B 1 99 ? -16.828 -6.355 -0.88 1 84.31 99 ASN B N 1
ATOM 1963 C CA . ASN B 1 99 ? -16.656 -7.637 -0.2 1 84.31 99 ASN B CA 1
ATOM 1964 C C . ASN B 1 99 ? -15.484 -7.602 0.768 1 84.31 99 ASN B C 1
ATOM 1966 O O . ASN B 1 99 ? -14.336 -7.457 0.347 1 84.31 99 ASN B O 1
ATOM 1970 N N . HIS B 1 100 ? -15.852 -7.809 1.943 1 82.19 100 HIS B N 1
ATOM 1971 C CA . HIS B 1 100 ? -14.867 -7.617 3.004 1 82.19 100 HIS B CA 1
ATOM 1972 C C . HIS B 1 100 ? -13.703 -8.602 2.861 1 82.19 100 HIS B C 1
ATOM 1974 O O . HIS B 1 100 ? -12.547 -8.219 3.012 1 82.19 100 HIS B O 1
ATOM 1980 N N . ILE B 1 101 ? -14.062 -9.875 2.562 1 89.06 101 ILE B N 1
ATOM 1981 C CA . ILE B 1 101 ? -13.039 -10.906 2.473 1 89.06 101 ILE B CA 1
ATOM 1982 C C . ILE B 1 101 ? -12.07 -10.57 1.341 1 89.06 101 ILE B C 1
ATOM 1984 O O . ILE B 1 101 ? -10.852 -10.609 1.525 1 89.06 101 ILE B O 1
ATOM 1988 N N . ARG B 1 102 ? -12.586 -10.172 0.246 1 90 102 ARG B N 1
ATOM 1989 C CA . ARG B 1 102 ? -11.758 -9.836 -0.906 1 90 102 ARG B CA 1
ATOM 1990 C C . ARG B 1 102 ? -10.922 -8.586 -0.631 1 90 102 ARG B C 1
ATOM 1992 O O . ARG B 1 102 ? -9.758 -8.523 -1.021 1 90 102 ARG B O 1
ATOM 1999 N N . THR B 1 103 ? -11.547 -7.68 0.027 1 86.12 103 THR B N 1
ATOM 2000 C CA . THR B 1 103 ? -10.859 -6.434 0.351 1 86.12 103 THR B CA 1
ATOM 2001 C C . THR B 1 103 ? -9.664 -6.695 1.257 1 86.12 103 THR B C 1
ATOM 2003 O O . THR B 1 103 ? -8.562 -6.199 1.002 1 86.12 103 THR B O 1
ATOM 2006 N N . VAL B 1 104 ? -9.836 -7.473 2.219 1 86 104 VAL B N 1
ATOM 2007 C CA . VAL B 1 104 ? -8.781 -7.785 3.178 1 86 104 VAL B CA 1
ATOM 2008 C C . VAL B 1 104 ? -7.664 -8.555 2.484 1 86 104 VAL B C 1
ATOM 2010 O O . VAL B 1 104 ? -6.484 -8.234 2.645 1 86 104 VAL B O 1
ATOM 2013 N N . ASN B 1 105 ? -8.07 -9.508 1.706 1 91.75 105 ASN B N 1
ATOM 2014 C CA . ASN B 1 105 ? -7.078 -10.312 1.011 1 91.75 105 ASN B CA 1
ATOM 2015 C C . ASN B 1 105 ? -6.312 -9.492 -0.023 1 91.75 105 ASN B C 1
ATOM 2017 O O . ASN B 1 105 ? -5.113 -9.695 -0.225 1 91.75 105 ASN B O 1
ATOM 2021 N N . ALA B 1 106 ? -6.988 -8.586 -0.686 1 91.44 106 ALA B N 1
ATOM 2022 C CA . ALA B 1 106 ? -6.336 -7.688 -1.632 1 91.44 106 ALA B CA 1
ATOM 2023 C C . ALA B 1 106 ? -5.32 -6.793 -0.926 1 91.44 106 ALA B C 1
ATOM 2025 O O . ALA B 1 106 ? -4.188 -6.645 -1.391 1 91.44 106 ALA B O 1
ATOM 2026 N N . LEU B 1 107 ? -5.73 -6.305 0.194 1 87.06 107 LEU B N 1
ATOM 2027 C CA . LEU B 1 107 ? -4.855 -5.445 0.98 1 87.06 107 LEU B CA 1
ATOM 2028 C C . LEU B 1 107 ? -3.629 -6.211 1.463 1 87.06 107 LEU B C 1
ATOM 2030 O O . LEU B 1 107 ? -2.506 -5.707 1.383 1 87.06 107 LEU B O 1
ATOM 2034 N N . GLN B 1 108 ? -3.875 -7.32 1.912 1 89.12 108 GLN B N 1
ATOM 2035 C CA . GLN B 1 108 ? -2.768 -8.141 2.393 1 89.12 108 GLN B CA 1
ATOM 2036 C C . GLN B 1 108 ? -1.81 -8.492 1.257 1 89.12 108 GLN B C 1
ATOM 2038 O O . GLN B 1 108 ? -0.592 -8.523 1.452 1 89.12 108 GLN B O 1
ATOM 2043 N N . THR B 1 109 ? -2.314 -8.781 0.087 1 92.75 109 THR B N 1
ATOM 2044 C CA . THR B 1 109 ? -1.49 -9.055 -1.085 1 92.75 109 THR B CA 1
ATOM 2045 C C . THR B 1 109 ? -0.631 -7.844 -1.438 1 92.75 109 THR B C 1
ATOM 2047 O O . THR B 1 109 ? 0.577 -7.973 -1.646 1 92.75 109 THR B O 1
ATOM 2050 N N . LEU B 1 110 ? -1.271 -6.691 -1.436 1 88.12 110 LEU B N 1
ATOM 2051 C CA . LEU B 1 110 ? -0.559 -5.453 -1.726 1 88.12 110 LEU B CA 1
ATOM 2052 C C . LEU B 1 110 ? 0.571 -5.23 -0.726 1 88.12 110 LEU B C 1
ATOM 2054 O O . LEU B 1 110 ? 1.705 -4.945 -1.118 1 88.12 110 LEU B O 1
ATOM 2058 N N . CYS B 1 111 ? 0.256 -5.387 0.532 1 86.12 111 CYS B N 1
ATOM 2059 C CA . CYS B 1 111 ? 1.253 -5.18 1.576 1 86.12 111 CYS B CA 1
ATOM 2060 C C . CYS B 1 111 ? 2.404 -6.168 1.437 1 86.12 111 CYS B C 1
ATOM 2062 O O . CYS B 1 111 ? 3.572 -5.785 1.525 1 86.12 111 CYS B O 1
ATOM 2064 N N . ALA B 1 112 ? 2.092 -7.352 1.168 1 91.12 112 ALA B N 1
ATOM 2065 C CA . ALA B 1 112 ? 3.119 -8.383 1.046 1 91.12 112 ALA B CA 1
ATOM 2066 C C . ALA B 1 112 ? 4.023 -8.117 -0.154 1 91.12 112 ALA B C 1
ATOM 2068 O O . ALA B 1 112 ? 5.242 -8.281 -0.069 1 91.12 112 ALA B O 1
ATOM 2069 N N . LEU B 1 113 ? 3.469 -7.758 -1.274 1 91.31 113 LEU B N 1
ATOM 2070 C CA . LEU B 1 113 ? 4.23 -7.434 -2.477 1 91.31 113 LEU B CA 1
ATOM 2071 C C . LEU B 1 113 ? 5.176 -6.262 -2.221 1 91.31 113 LEU B C 1
ATOM 2073 O O . LEU B 1 113 ? 6.371 -6.348 -2.52 1 91.31 113 LEU B O 1
ATOM 2077 N N . ILE B 1 114 ? 4.688 -5.258 -1.648 1 86.62 114 ILE B N 1
ATOM 2078 C CA . ILE B 1 114 ? 5.441 -4.031 -1.419 1 86.62 114 ILE B CA 1
ATOM 2079 C C . ILE B 1 114 ? 6.547 -4.289 -0.398 1 86.62 114 ILE B C 1
ATOM 2081 O O . ILE B 1 114 ? 7.703 -3.922 -0.619 1 86.62 114 ILE B O 1
ATOM 2085 N N . ARG B 1 115 ? 6.16 -4.926 0.653 1 85.88 115 ARG B N 1
ATOM 2086 C CA . ARG B 1 115 ? 7.145 -5.262 1.68 1 85.88 115 ARG B CA 1
ATOM 2087 C C . ARG B 1 115 ? 8.273 -6.105 1.1 1 85.88 115 ARG B C 1
ATOM 2089 O O . ARG B 1 115 ? 9.445 -5.824 1.337 1 85.88 115 ARG B O 1
ATOM 2096 N N . GLY B 1 116 ? 7.938 -7.133 0.443 1 90 116 GLY B N 1
ATOM 2097 C CA . GLY B 1 116 ? 8.93 -8.016 -0.145 1 90 116 GLY B CA 1
ATOM 2098 C C . GLY B 1 116 ? 9.867 -7.305 -1.104 1 90 116 GLY B C 1
ATOM 2099 O O . GLY B 1 116 ? 11.086 -7.488 -1.04 1 90 116 GLY B O 1
ATOM 2100 N N . ILE B 1 117 ? 9.305 -6.555 -1.962 1 88.69 117 ILE B N 1
ATOM 2101 C CA . ILE B 1 117 ? 10.094 -5.859 -2.979 1 88.69 117 ILE B CA 1
ATOM 2102 C C . ILE B 1 117 ? 10.984 -4.816 -2.316 1 88.69 117 ILE B C 1
ATOM 2104 O O . ILE B 1 117 ? 12.156 -4.668 -2.686 1 88.69 117 ILE B O 1
ATOM 2108 N N . PHE B 1 118 ? 10.492 -4.188 -1.33 1 82.94 118 PHE B N 1
ATOM 2109 C CA . PHE B 1 118 ? 11.266 -3.168 -0.63 1 82.94 118 PHE B CA 1
ATOM 2110 C C . PHE B 1 118 ? 12.43 -3.793 0.132 1 82.94 118 PHE B C 1
ATOM 2112 O O . PHE B 1 118 ? 13.555 -3.291 0.082 1 82.94 118 PHE B O 1
ATOM 2119 N N . LYS B 1 119 ? 12.055 -4.73 0.778 1 85.56 119 LYS B N 1
ATOM 2120 C CA . LYS B 1 119 ? 13.094 -5.422 1.531 1 85.56 119 LYS B CA 1
ATOM 2121 C C . LYS B 1 119 ? 14.227 -5.883 0.612 1 85.56 119 LYS B C 1
ATOM 2123 O O . LYS B 1 119 ? 15.398 -5.762 0.954 1 85.56 119 LYS B O 1
ATOM 2128 N N . LYS B 1 120 ? 13.805 -6.324 -0.451 1 83.75 120 LYS B N 1
ATOM 2129 C CA . LYS B 1 120 ? 14.781 -6.805 -1.429 1 83.75 120 LYS B CA 1
ATOM 2130 C C . LYS B 1 120 ? 15.617 -5.652 -1.979 1 83.75 120 LYS B C 1
ATOM 2132 O O . LYS B 1 120 ? 16.828 -5.797 -2.184 1 83.75 120 LYS B O 1
ATOM 2137 N N . SER B 1 121 ? 15.047 -4.586 -2.264 1 77.94 121 SER B N 1
ATOM 2138 C CA . SER B 1 121 ? 15.688 -3.461 -2.939 1 77.94 121 SER B CA 1
ATOM 2139 C C . SER B 1 121 ? 16.531 -2.646 -1.973 1 77.94 121 SER B C 1
ATOM 2141 O O . SER B 1 121 ? 17.625 -2.193 -2.328 1 77.94 121 SER B O 1
ATOM 2143 N N . CYS B 1 122 ? 16.125 -2.311 -0.824 1 76.94 122 CYS B N 1
ATOM 2144 C CA . CYS B 1 122 ? 16.812 -1.412 0.103 1 76.94 122 CYS B CA 1
ATOM 2145 C C . CYS B 1 122 ? 17.641 -2.193 1.106 1 76.94 122 CYS B C 1
ATOM 2147 O O . CYS B 1 122 ? 18.516 -1.626 1.771 1 76.94 122 CYS B O 1
ATOM 2149 N N . GLY B 1 123 ? 17.531 -3.414 1.079 1 75.75 123 GLY B N 1
ATOM 2150 C CA . GLY B 1 123 ? 18.203 -4.211 2.092 1 75.75 123 GLY B CA 1
ATOM 2151 C C . GLY B 1 123 ? 17.547 -4.129 3.455 1 75.75 123 GLY B C 1
ATOM 2152 O O . GLY B 1 123 ? 16.594 -3.365 3.645 1 75.75 123 GLY B O 1
ATOM 2153 N N . SER B 1 124 ? 17.969 -4.941 4.363 1 70.75 124 SER B N 1
ATOM 2154 C CA . SER B 1 124 ? 17.344 -5.086 5.676 1 70.75 124 SER B CA 1
ATOM 2155 C C . SER B 1 124 ? 17.391 -3.777 6.457 1 70.75 124 SER B C 1
ATOM 2157 O O . SER B 1 124 ? 16.422 -3.395 7.105 1 70.75 124 SER B O 1
ATOM 2159 N N . TYR B 1 125 ? 18.5 -3.051 6.34 1 68.81 125 TYR B N 1
ATOM 2160 C CA . TYR B 1 125 ? 18.656 -1.817 7.105 1 68.81 125 TYR B CA 1
ATOM 2161 C C . TYR B 1 125 ? 17.672 -0.759 6.633 1 68.81 125 TYR B C 1
ATOM 2163 O O . TYR B 1 125 ? 16.984 -0.139 7.449 1 68.81 125 TYR B O 1
ATOM 2171 N N . GLY B 1 126 ? 17.594 -0.532 5.281 1 74.62 126 GLY B N 1
ATOM 2172 C CA . GLY B 1 126 ? 16.641 0.415 4.734 1 74.62 126 GLY B CA 1
ATOM 2173 C C . GLY B 1 126 ? 15.195 0.047 5.039 1 74.62 126 GLY B C 1
ATOM 2174 O O . GLY B 1 126 ? 14.391 0.913 5.387 1 74.62 126 GLY B O 1
ATOM 2175 N N . PHE B 1 127 ? 15 -1.2 5.094 1 76.94 127 PHE B N 1
ATOM 2176 C CA . PHE B 1 127 ? 13.641 -1.665 5.34 1 76.94 127 PHE B CA 1
ATOM 2177 C C . PHE B 1 127 ? 13.25 -1.462 6.801 1 76.94 127 PHE B C 1
ATOM 2179 O O . PHE B 1 127 ? 12.102 -1.128 7.105 1 76.94 127 PHE B O 1
ATOM 2186 N N . ASP B 1 128 ? 14.195 -1.624 7.703 1 77.19 128 ASP B N 1
ATOM 2187 C CA . ASP B 1 128 ? 13.906 -1.426 9.117 1 77.19 128 ASP B CA 1
ATOM 2188 C C . ASP B 1 128 ? 13.414 -0.005 9.391 1 77.19 128 ASP B C 1
ATOM 2190 O O . ASP B 1 128 ? 12.492 0.2 10.18 1 77.19 128 ASP B O 1
ATOM 2194 N N . THR B 1 129 ? 13.992 0.854 8.719 1 76.56 129 THR B N 1
ATOM 2195 C CA . THR B 1 129 ? 13.609 2.252 8.875 1 76.56 129 THR B CA 1
ATOM 2196 C C . THR B 1 129 ? 12.195 2.486 8.352 1 76.56 129 THR B C 1
ATOM 2198 O O . THR B 1 129 ? 11.391 3.148 9.008 1 76.56 129 THR B O 1
ATOM 2201 N N . ILE B 1 130 ? 11.93 1.988 7.266 1 79 130 ILE B N 1
ATOM 2202 C CA . ILE B 1 130 ? 10.609 2.148 6.656 1 79 130 ILE B CA 1
ATOM 2203 C C . ILE B 1 130 ? 9.555 1.483 7.531 1 79 130 ILE B C 1
ATOM 2205 O O . ILE B 1 130 ? 8.477 2.043 7.746 1 79 130 ILE B O 1
ATOM 2209 N N . ASN B 1 131 ? 9.906 0.288 8.016 1 80.12 131 ASN B N 1
ATOM 2210 C CA . ASN B 1 131 ? 8.984 -0.435 8.883 1 80.12 131 ASN B CA 1
ATOM 2211 C C . ASN B 1 131 ? 8.688 0.352 10.156 1 80.12 131 ASN B C 1
ATOM 2213 O O . ASN B 1 131 ? 7.562 0.314 10.664 1 80.12 131 ASN B O 1
ATOM 2217 N N . LEU B 1 132 ? 9.664 1.026 10.594 1 74.25 132 LEU B N 1
ATOM 2218 C CA . LEU B 1 132 ? 9.484 1.877 11.766 1 74.25 132 LEU B CA 1
ATOM 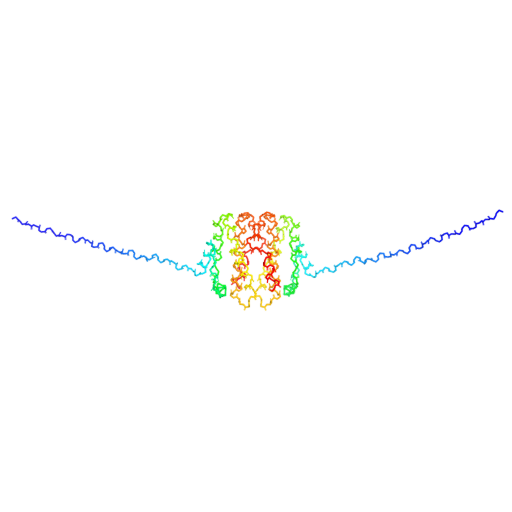2219 C C . LEU B 1 132 ? 8.523 3.02 11.469 1 74.25 132 LEU B C 1
ATOM 2221 O O . LEU B 1 132 ? 7.703 3.387 12.312 1 74.25 132 LEU B O 1
ATOM 2225 N N . LEU B 1 133 ? 8.508 3.447 10.25 1 78 133 LEU B N 1
ATOM 2226 C CA . LEU B 1 133 ? 7.746 4.629 9.859 1 78 133 LEU B CA 1
ATOM 2227 C C . LEU B 1 133 ? 6.309 4.262 9.508 1 78 133 LEU B C 1
ATOM 2229 O O . LEU B 1 133 ? 5.367 4.922 9.945 1 78 133 LEU B O 1
ATOM 2233 N N . VAL B 1 134 ? 6.102 3.271 8.719 1 79.44 134 VAL B N 1
ATOM 2234 C CA . VAL B 1 134 ? 4.785 2.928 8.195 1 79.44 134 VAL B CA 1
ATOM 2235 C C . VAL B 1 134 ? 4.125 1.881 9.086 1 79.44 134 VAL B C 1
ATOM 2237 O O . VAL B 1 134 ? 2.898 1.848 9.219 1 79.44 134 VAL B O 1
ATOM 2240 N N . GLY B 1 135 ? 4.922 1.064 9.805 1 76.62 135 GLY B N 1
ATOM 2241 C CA . GLY B 1 135 ? 4.379 0.01 10.641 1 76.62 135 GLY B CA 1
ATOM 2242 C C . GLY B 1 135 ? 3.621 -1.048 9.867 1 76.62 135 GLY B C 1
ATOM 2243 O O . GLY B 1 135 ? 2.48 -1.375 10.195 1 76.62 135 GLY B O 1
ATOM 2244 N N . PHE B 1 136 ? 4.164 -1.555 8.859 1 68.69 136 PHE B N 1
ATOM 2245 C CA . PHE B 1 136 ? 3.533 -2.594 8.047 1 68.69 136 PHE B CA 1
ATOM 2246 C C . PHE B 1 136 ? 3.004 -3.717 8.93 1 68.69 136 PHE B C 1
ATOM 2248 O O . PHE B 1 136 ? 1.941 -4.277 8.664 1 68.69 136 PHE B O 1
ATOM 2255 N N . ASP B 1 137 ? 3.668 -3.895 10 1 69.25 137 ASP B N 1
ATOM 2256 C CA . ASP B 1 137 ? 3.223 -4.922 10.938 1 69.25 137 ASP B CA 1
ATOM 2257 C C . ASP B 1 137 ? 1.905 -4.527 11.602 1 69.25 137 ASP B C 1
ATOM 2259 O O . ASP B 1 137 ? 1.046 -5.379 11.836 1 69.25 137 ASP B O 1
ATOM 2263 N N . ALA B 1 138 ? 1.744 -3.312 11.805 1 65.25 138 ALA B N 1
ATOM 2264 C CA . ALA B 1 138 ? 0.504 -2.852 12.422 1 65.25 138 ALA B CA 1
ATOM 2265 C C . ALA B 1 138 ? -0.661 -2.924 11.438 1 65.25 138 ALA B C 1
ATOM 2267 O O . ALA B 1 138 ? -1.798 -3.193 11.836 1 65.25 138 ALA B O 1
ATOM 2268 N N . ALA B 1 139 ? -0.372 -2.689 10.25 1 63.78 139 ALA B N 1
ATOM 2269 C CA . ALA B 1 139 ? -1.403 -2.83 9.227 1 63.78 139 ALA B CA 1
ATOM 2270 C C . ALA B 1 139 ? -1.949 -4.254 9.188 1 63.78 139 ALA B C 1
ATOM 2272 O O . ALA B 1 139 ? -3.158 -4.461 9.055 1 63.78 139 ALA B O 1
ATOM 2273 N N . ASP B 1 140 ? -1.066 -5.207 9.359 1 64.31 140 ASP B N 1
ATOM 2274 C CA . ASP B 1 140 ? -1.45 -6.613 9.383 1 64.31 140 ASP B CA 1
ATOM 2275 C C . ASP B 1 140 ? -2.494 -6.883 10.461 1 64.31 140 ASP B C 1
ATOM 2277 O O . ASP B 1 140 ? -3.436 -7.648 10.25 1 64.31 140 ASP B O 1
ATOM 2281 N N . SER B 1 141 ? -2.227 -6.25 11.469 1 66.06 141 SER B N 1
ATOM 2282 C CA . SER B 1 141 ? -3.129 -6.469 12.594 1 66.06 141 SER B CA 1
ATOM 2283 C C . SER B 1 141 ? -4.504 -5.867 12.328 1 66.06 141 SER B C 1
ATOM 2285 O O . SER B 1 141 ? -5.523 -6.445 12.703 1 66.06 141 SER B O 1
ATOM 2287 N N . VAL B 1 142 ? -4.555 -4.734 11.695 1 65 142 VAL B N 1
ATOM 2288 C CA . VAL B 1 142 ? -5.809 -4.055 11.398 1 65 142 VAL B CA 1
ATOM 2289 C C . VAL B 1 142 ? -6.598 -4.855 10.367 1 65 142 VAL B C 1
ATOM 2291 O O . VAL B 1 142 ? -7.832 -4.91 10.43 1 65 142 VAL B O 1
ATOM 2294 N N . MET B 1 143 ? -5.828 -5.461 9.492 1 64.94 143 MET B N 1
ATOM 2295 C CA . MET B 1 143 ? -6.453 -6.188 8.398 1 64.94 143 MET B CA 1
ATOM 2296 C C . MET B 1 143 ? -7.047 -7.504 8.883 1 64.94 143 MET B C 1
ATOM 2298 O O . MET B 1 143 ? -7.953 -8.055 8.258 1 64.94 143 MET B O 1
ATOM 2302 N N . GLN B 1 144 ? -6.527 -7.973 9.938 1 63.16 144 GLN B N 1
ATOM 2303 C CA . GLN B 1 144 ? -6.988 -9.258 10.453 1 63.16 144 GLN B CA 1
ATOM 2304 C C . GLN B 1 144 ? -8.211 -9.078 11.344 1 63.16 144 GLN B C 1
ATOM 2306 O O . GLN B 1 144 ? -8.953 -10.039 11.594 1 63.16 144 GLN B O 1
ATOM 2311 N N . ASN B 1 145 ? -8.336 -7.953 11.836 1 58.56 145 ASN B N 1
ATOM 2312 C CA . ASN B 1 145 ? -9.445 -7.734 12.758 1 58.56 145 ASN B CA 1
ATOM 2313 C C . ASN B 1 145 ? -10.617 -7.055 12.062 1 58.56 145 ASN B C 1
ATOM 2315 O O . ASN B 1 145 ? -10.453 -6.012 11.43 1 58.56 145 ASN B O 1
#

Nearest PDB structures (foldseek):
  8e0m-assembly3_H  TM=4.590E-01  e=1.451E+00  synthetic construct
  8e0m-assembly4_J  TM=4.020E-01  e=5.168E+00  synthetic construct
  8e0m-assembly3_H  TM=4.049E-01  e=2.319E+00  synthetic construct

pLDDT: mean 79.09, std 20.49, range [32.25, 98.12]

InterPro domains:
  IPR039868 Armadillo-like helical domain-containing protein 3-like [PTHR13608] (16-145)

Secondary structure (DSSP, 8-state):
-----------------------------HHHHHHHHHHTT--TTTT-TTHHHHHTTSPP-HHHHHHHHHH--HHHHHHTHHHHHHHHHHHHHHTTSS-HHHHHHHHHHHHHHHHHHHHHHHHHHHHHHHHHHH-HHHHHHHHH-/-----------------------------HHHHHHHHHHTT--TTTT-TTHHHHHTTSPP-HHHHHHHHHH--HHHHHHTHHHHHHHHHHHHHHTTSS-HHHHHHHHHHHHHHHHHHHHHHHHHHHHHHHHHHH-HHHHHHHHH-

Solvent-accessible surface area (backbone atoms only — not comparable to full-atom values): 16486 Å² total; per-residue (Å²): 137,84,80,76,77,74,75,77,75,72,70,74,74,72,70,71,69,67,71,66,79,63,71,64,69,67,82,71,52,68,57,56,54,53,50,48,38,37,76,70,68,42,67,83,50,68,97,37,93,58,37,63,67,54,53,30,67,39,75,69,58,46,67,57,52,25,52,57,46,59,71,43,50,75,65,52,49,60,72,32,18,67,48,41,28,49,53,40,49,55,24,58,59,33,42,72,43,94,40,67,66,29,22,40,28,15,49,46,48,47,51,24,52,52,50,20,53,41,36,58,68,47,32,68,70,49,33,51,54,49,41,63,29,50,28,62,70,57,46,52,55,56,61,73,98,135,83,78,75,78,72,79,78,75,76,71,76,74,72,69,70,67,67,74,66,78,66,70,64,68,69,79,71,53,69,56,56,55,53,49,49,38,38,76,71,67,42,66,84,49,69,95,37,94,59,38,65,67,53,53,30,65,40,75,69,59,48,67,58,52,26,51,58,45,59,71,44,50,76,66,52,50,60,74,35,18,67,47,42,28,50,55,40,48,54,24,58,59,34,42,72,44,93,40,69,63,30,23,40,29,15,49,47,50,47,51,25,52,51,51,20,52,42,36,59,69,47,31,68,70,50,33,52,54,49,41,62,28,51,28,63,70,55,49,53,53,56,61,71,99

Radius of gyration: 31.85 Å; Cα contacts (8 Å, |Δi|>4): 284; chains: 2; bounding box: 42×186×41 Å